Protein AF-0000000071569804 (afdb_homodimer)

Secondary structure (DSSP, 8-state):
-----------------------TTSS-EEEEEEEEETTSBPPPTT-HHHHHHHH-TTTSHHHHHHH-SEE--TTS-HHHHHHHHHHS-TT-EEEEE--SHHHHHHHHHHHHTT---EEEEEEESEE-SSS-B----PPPEEEEEEEEEE-TTS-EEEEE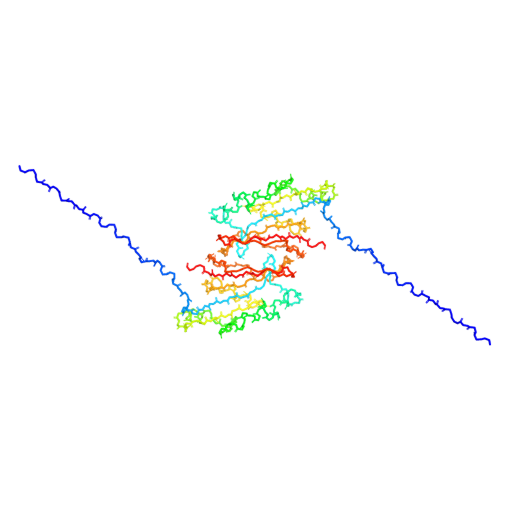EE--/-----------------------TTSS-EEEEEEEEETTSBPPPTT-HHHHHHHH-TTTSHHHHHHH-SEE--TTS-HHHHHHHHHHS-TT-EEEEE--SHHHHHHHHHHHHTT---EEEEEEESEE-SSSSB----PPPEEEEEEEEEE-TTS-EEEEEEE--

Solvent-accessible surface area (backbone atoms only — not comparable to full-atom values): 18026 Å² total; per-residue (Å²): 138,84,82,81,80,85,83,81,79,81,78,79,77,80,78,74,79,64,80,73,72,77,66,67,64,48,36,33,38,31,34,38,38,40,54,26,26,72,40,30,22,51,62,53,79,81,36,67,69,47,41,45,37,62,61,31,59,81,81,22,51,43,42,54,60,70,69,34,70,39,81,52,55,67,84,54,56,69,70,59,51,59,47,36,46,70,68,42,64,60,62,36,28,39,31,33,64,46,83,48,71,62,32,38,53,38,50,45,50,37,37,42,68,66,57,53,40,31,38,38,41,35,38,35,44,31,30,59,29,62,78,53,65,69,43,50,59,30,37,66,44,48,38,39,62,75,45,76,46,75,47,95,87,33,35,36,36,38,31,35,32,50,55,127,136,83,79,81,80,86,79,77,80,79,77,78,76,80,78,72,78,64,80,72,70,76,64,67,66,49,38,32,37,32,33,38,38,41,54,27,26,71,40,30,21,50,60,53,81,83,37,66,70,48,41,45,36,62,61,32,59,81,80,22,51,43,42,55,60,70,68,34,69,39,81,50,54,66,83,55,58,68,68,59,50,58,46,36,44,71,68,41,63,60,63,37,29,40,30,33,64,45,84,47,72,63,33,37,53,35,51,45,50,36,36,43,69,65,55,52,39,31,37,38,39,36,38,34,45,32,30,57,29,62,80,53,65,70,44,48,58,31,38,67,44,46,40,41,62,76,45,76,47,74,48,94,88,32,37,35,36,37,32,35,32,52,56,127

Organism: Bacteroides uniformis (strain ATCC 8492 / DSM 6597 / CCUG 4942 / CIP 103695 / JCM 5828 / KCTC 5204 / NCTC 13054 / VPI 0061) (NCBI:txid411479)

Sequence (328 aa):
MRVSVLGFVRASVRNKHGFHAFLTRGMAKIQVIMALTLDGFLPHEDEMLMRWVRENKRYGFPRWQRQATFHIYPHYGLMDLLNVKEKHDKDCIYLAGVGDGGSAEYADGLFRYNLVDETVLFLLPLSYGGGIPLTGEFRSARWKLLGCKTFSNGICRLMYKRNGMRVSVLGFVRASVRNKHGFHAFLTRGMAKIQVIMALTLDGFLPHEDEMLMRWVRENKRYGFPRWQRQATFHIYPHYGLMDLLNVKEKHDKDCIYLAGVGDGGSAEYADGLFRYNLVDETVLFLLPLSYGGGIPLTGEFRSARWKLLGCKTFSNGICRLMYKRNG

Foldseek 3Di:
DPPDDDPPPPPPPPPPPPPPPVPLQWFEAEEEEAEAEPVAAHDDCPDPVNVCQVPVCPHHPVVVVVQAPEEDFLVDDPVVLVVRRVDPGGHHYYYQYDHDQRSLVSVQVCQQVPRHFKYKYKYDHDDDPDHHGSDDNGDDFDWDWPDWDADPNGIIMTMIGTDD/DCPDDDPPPPPPCPPPPPPPPVPLQWFEAEEEEAEAEPVAAHDDCPDPVNVCQVPVCPHHPVVVVVQAPEEDFLVDDPVVLVVRRVDDGGHHYYYQYDHDQRSLVSVQVCQQVPRHFKYKYKYDHDDDPDHHGSDDNGDDFDWDWPDWDADPNGIIMTMIGTDD

pLDDT: mean 80.44, std 24.69, range [21.2, 98.69]

Radius of gyration: 26.55 Å; Cα contacts (8 Å, |Δi|>4): 634; chains: 2; bounding box: 139×69×48 Å

Nearest PDB structures (foldseek):
  3kgy-assembly1_B  TM=6.997E-01  e=9.547E-07  Chloroflexus aurantiacus J-10-fl
  7xh2-assembly1_A  TM=6.767E-01  e=1.795E-06  Pseudomonas fluorescens
  5ecx-assembly1_B  TM=5.791E-01  e=1.493E-04  Klebsiella pneumoniae
  2g6v-assembly1_A  TM=5.855E-01  e=4.955E-04  Escherichia coli
  7k6c-assembly1_A  TM=4.906E-01  e=9.594E-05  Mycobacteroides abscessus ATCC 19977

Structure (mmCIF, N/CA/C/O backbone):
data_AF-0000000071569804-model_v1
#
loop_
_entity.id
_entity.type
_entity.pdbx_description
1 polymer 'Uncharacterized protein'
#
loop_
_atom_site.group_PDB
_atom_site.id
_atom_site.type_symbol
_atom_site.label_atom_id
_atom_site.label_alt_id
_atom_site.label_comp_id
_atom_site.label_asym_id
_atom_site.label_entity_id
_atom_site.label_seq_id
_atom_site.pdbx_PDB_ins_code
_atom_site.Cartn_x
_atom_site.Cartn_y
_atom_site.Cartn_z
_atom_site.occupancy
_atom_site.B_iso_or_equiv
_atom_site.auth_seq_id
_atom_site.auth_comp_id
_atom_site.auth_asym_id
_atom_site.auth_atom_id
_atom_site.pdbx_PDB_model_num
ATOM 1 N N . MET A 1 1 ? -69.312 -37.75 10.703 1 22.16 1 MET A N 1
ATOM 2 C CA . MET A 1 1 ? -68.062 -38.5 10.625 1 22.16 1 MET A CA 1
ATOM 3 C C . MET A 1 1 ? -66.938 -37.688 10.023 1 22.16 1 MET A C 1
ATOM 5 O O . MET A 1 1 ? -67 -37.281 8.852 1 22.16 1 MET A O 1
ATOM 9 N N . ARG A 1 2 ? -66.375 -36.719 10.789 1 23.91 2 ARG A N 1
ATOM 10 C CA . ARG A 1 2 ? -65.562 -35.5 10.727 1 23.91 2 ARG A CA 1
ATOM 11 C C . ARG A 1 2 ? -64.125 -35.844 10.242 1 23.91 2 ARG A C 1
ATOM 13 O O . ARG A 1 2 ? -63.406 -36.594 10.875 1 23.91 2 ARG A O 1
ATOM 20 N N . VAL A 1 3 ? -63.844 -35.969 8.945 1 24.33 3 VAL A N 1
ATOM 21 C CA . VAL A 1 3 ? -62.688 -36.469 8.195 1 24.33 3 VAL A CA 1
ATOM 22 C C . VAL A 1 3 ? -61.438 -35.688 8.562 1 24.33 3 VAL A C 1
ATOM 24 O O . VAL A 1 3 ? -61.438 -34.438 8.547 1 24.33 3 VAL A O 1
ATOM 27 N N . SER A 1 4 ? -60.562 -36.125 9.461 1 24.11 4 SER A N 1
ATOM 28 C CA . SER A 1 4 ? -59.344 -35.688 10.148 1 24.11 4 SER A CA 1
ATOM 29 C C . SER A 1 4 ? -58.219 -35.375 9.156 1 24.11 4 SER A C 1
ATOM 31 O O . SER A 1 4 ? -57.875 -36.188 8.312 1 24.11 4 SER A O 1
ATOM 33 N N . VAL A 1 5 ? -58.094 -34.156 8.633 1 24.33 5 VAL A N 1
ATOM 34 C CA . VAL A 1 5 ? -57.188 -33.469 7.699 1 24.33 5 VAL A CA 1
ATOM 35 C C . VAL A 1 5 ? -55.75 -33.812 8.023 1 24.33 5 VAL A C 1
ATOM 37 O O . VAL A 1 5 ? -55.375 -34 9.188 1 24.33 5 VAL A O 1
ATOM 40 N N . LEU A 1 6 ? -54.844 -34.219 7.039 1 24.39 6 LEU A N 1
ATOM 41 C CA . LEU A 1 6 ? -53.562 -34.781 6.676 1 24.39 6 LEU A CA 1
ATOM 42 C C . LEU A 1 6 ? -52.406 -33.906 7.211 1 24.39 6 LEU A C 1
ATOM 44 O O . LEU A 1 6 ? -52.375 -32.719 6.934 1 24.39 6 LEU A O 1
ATOM 48 N N . GLY A 1 7 ? -51.75 -34.188 8.367 1 22.48 7 GLY A N 1
ATOM 49 C CA . GLY A 1 7 ? -50.688 -33.719 9.227 1 22.48 7 GLY A CA 1
ATOM 50 C C . GLY A 1 7 ? -49.344 -33.594 8.5 1 22.48 7 GLY A C 1
ATOM 51 O O . GLY A 1 7 ? -48.688 -34.625 8.227 1 22.48 7 GLY A O 1
ATOM 52 N N . PHE A 1 8 ? -49.156 -32.875 7.379 1 21.59 8 PHE A N 1
ATOM 53 C CA . PHE A 1 8 ? -47.938 -32.812 6.57 1 21.59 8 PHE A CA 1
ATOM 54 C C . PHE A 1 8 ? -46.75 -32.406 7.418 1 21.59 8 PHE A C 1
ATOM 56 O O . PHE A 1 8 ? -46.75 -31.344 8.047 1 21.59 8 PHE A O 1
ATOM 63 N N . VAL A 1 9 ? -45.969 -33.312 7.996 1 21.91 9 VAL A N 1
ATOM 64 C CA . VAL A 1 9 ? -44.781 -33.219 8.828 1 21.91 9 VAL A CA 1
ATOM 65 C C . VAL A 1 9 ? -43.656 -32.562 8.039 1 21.91 9 VAL A C 1
ATOM 67 O O . VAL A 1 9 ? -43.25 -33.094 6.992 1 21.91 9 VAL A O 1
ATOM 70 N N . ARG A 1 10 ? -43.438 -31.219 7.965 1 22.27 10 ARG A N 1
ATOM 71 C CA . ARG A 1 10 ? -42.406 -30.422 7.309 1 22.27 10 ARG A CA 1
ATOM 72 C C . ARG A 1 10 ? -41 -30.797 7.816 1 22.27 10 ARG A C 1
ATOM 74 O O . ARG A 1 10 ? -40.719 -30.594 8.992 1 22.27 10 ARG A O 1
ATOM 81 N N . ALA A 1 11 ? -40.375 -31.859 7.457 1 23.45 11 ALA A N 1
ATOM 82 C CA . ALA A 1 11 ? -39.031 -32.344 7.754 1 23.45 11 ALA A CA 1
ATOM 83 C C . ALA A 1 11 ? -38 -31.281 7.391 1 23.45 11 ALA A C 1
ATOM 85 O O . ALA A 1 11 ? -37.938 -30.828 6.246 1 23.45 11 ALA A O 1
ATOM 86 N N . SER A 1 12 ? -37.625 -30.281 8.25 1 24.33 12 SER A N 1
ATOM 87 C CA . SER A 1 12 ? -36.594 -29.25 8.195 1 24.33 12 SER A CA 1
ATOM 88 C C . SER A 1 12 ? -35.219 -29.875 7.902 1 24.33 12 SER A C 1
ATOM 90 O O . SER A 1 12 ? -34.656 -30.594 8.742 1 24.33 12 SER A O 1
ATOM 92 N N . VAL A 1 13 ? -34.875 -30.406 6.801 1 21.55 13 VAL A N 1
ATOM 93 C CA . VAL A 1 13 ? -33.562 -30.953 6.43 1 21.55 13 VAL A CA 1
ATOM 94 C C . VAL A 1 13 ? -32.469 -29.922 6.699 1 21.55 13 VAL A C 1
ATOM 96 O O . VAL A 1 13 ? -32.469 -28.859 6.086 1 21.55 13 VAL A O 1
ATOM 99 N N . ARG A 1 14 ? -31.859 -29.75 7.875 1 27.98 14 ARG A N 1
ATOM 100 C CA . ARG A 1 14 ? -30.625 -29.172 8.352 1 27.98 14 ARG A CA 1
ATOM 101 C C . ARG A 1 14 ? -29.453 -29.578 7.465 1 27.98 14 ARG A C 1
ATOM 103 O O . ARG A 1 14 ? -28.969 -30.719 7.551 1 27.98 14 ARG A O 1
ATOM 110 N N . ASN A 1 15 ? -29.453 -29.25 6.199 1 24.08 15 ASN A N 1
ATOM 111 C CA . ASN A 1 15 ? -28.453 -29.656 5.211 1 24.08 15 ASN A CA 1
ATOM 112 C C . ASN A 1 15 ? -27.047 -29.312 5.668 1 24.08 15 ASN A C 1
ATOM 114 O O . ASN A 1 15 ? -26.703 -28.141 5.832 1 24.08 15 ASN A O 1
ATOM 118 N N . LYS A 1 16 ? -26.234 -30.047 6.375 1 26.53 16 LYS A N 1
ATOM 119 C CA . LYS A 1 16 ? -24.875 -30.297 6.859 1 26.53 16 LYS A CA 1
ATOM 120 C C . LYS A 1 16 ? -23.844 -30.016 5.762 1 26.53 16 LYS A C 1
ATOM 122 O O . LYS A 1 16 ? -22.656 -30.266 5.953 1 26.53 16 LYS A O 1
ATOM 127 N N . HIS A 1 17 ? -24.156 -30.109 4.449 1 28.72 17 HIS A N 1
ATOM 128 C CA . HIS A 1 17 ? -23.047 -30.109 3.5 1 28.72 17 HIS A CA 1
ATOM 129 C C . HIS A 1 17 ? -22.297 -28.797 3.537 1 28.72 17 HIS A C 1
ATOM 131 O O . HIS A 1 17 ? -22.859 -27.734 3.225 1 28.72 17 HIS A O 1
ATOM 137 N N . GLY A 1 18 ? -21.562 -28.609 4.512 1 26.73 18 GLY A N 1
ATOM 138 C CA . GLY A 1 18 ? -20.656 -27.516 4.781 1 26.73 18 GLY A CA 1
ATOM 139 C C . GLY A 1 18 ? -19.906 -27.047 3.553 1 26.73 18 GLY A C 1
ATOM 140 O O . GLY A 1 18 ? -19.609 -27.844 2.658 1 26.73 18 GLY A O 1
ATOM 141 N N . PHE A 1 19 ? -20.094 -25.906 3.074 1 29.03 19 PHE A N 1
ATOM 142 C CA . PHE A 1 19 ? -19.422 -25.281 1.95 1 29.03 19 PHE A CA 1
ATOM 143 C C . PHE A 1 19 ? -17.938 -25.656 1.932 1 29.03 19 PHE A C 1
ATOM 145 O O . PHE A 1 19 ? -17.234 -25.453 2.922 1 29.03 19 PHE A O 1
ATOM 152 N N . HIS A 1 20 ? -17.453 -26.719 1.218 1 29.31 20 HIS A N 1
ATOM 153 C CA . HIS A 1 20 ? -16.094 -27.078 0.81 1 29.31 20 HIS A CA 1
ATOM 154 C C . HIS A 1 20 ? -15.258 -25.828 0.558 1 29.31 20 HIS A C 1
ATOM 156 O O . HIS A 1 20 ? -15.562 -25.031 -0.332 1 29.31 20 HIS A O 1
ATOM 162 N N . ALA A 1 21 ? -14.922 -25.141 1.484 1 32.53 21 ALA A N 1
ATOM 163 C CA . ALA A 1 21 ? -13.672 -24.406 1.297 1 32.53 21 ALA A CA 1
ATOM 164 C C . ALA A 1 21 ? -12.75 -25.141 0.323 1 32.53 21 ALA A C 1
ATOM 166 O O . ALA A 1 21 ? -12.188 -26.188 0.653 1 32.53 21 ALA A O 1
ATOM 167 N N . PHE A 1 22 ? -13.055 -25.312 -0.928 1 32.34 22 PHE A N 1
ATOM 168 C CA . PHE A 1 22 ? -12.109 -25.781 -1.93 1 32.34 22 PHE A CA 1
ATOM 169 C C . PHE A 1 22 ? -10.68 -25.469 -1.508 1 32.34 22 PHE A C 1
ATOM 171 O O . PHE A 1 22 ? -10.305 -24.297 -1.396 1 32.34 22 PHE A O 1
ATOM 178 N N . LEU A 1 23 ? -9.977 -26.141 -0.709 1 36.84 23 LEU A N 1
ATOM 179 C CA . LEU A 1 23 ? -8.57 -26.359 -0.403 1 36.84 23 LEU A CA 1
ATOM 180 C C . LEU A 1 23 ? -7.707 -26.156 -1.641 1 36.84 23 LEU A C 1
ATOM 182 O O . LEU A 1 23 ? -7.75 -26.953 -2.578 1 36.84 23 LEU A O 1
ATOM 186 N N . THR A 1 24 ? -7.586 -25.062 -2.234 1 42.59 24 THR A N 1
ATOM 187 C CA . THR A 1 24 ? -6.586 -24.703 -3.234 1 42.59 24 THR A CA 1
ATOM 188 C C . THR A 1 24 ? -5.301 -25.5 -3.025 1 42.59 24 THR A C 1
ATOM 190 O O . THR A 1 24 ? -4.25 -25.141 -3.561 1 42.59 24 THR A O 1
ATOM 193 N N . ARG A 1 25 ? -5.219 -26.344 -2.129 1 48.12 25 ARG A N 1
ATOM 194 C CA . ARG A 1 25 ? -4.094 -27.25 -1.875 1 48.12 25 ARG A CA 1
ATOM 195 C C . ARG A 1 25 ? -3.73 -28.031 -3.127 1 48.12 25 ARG A C 1
ATOM 197 O O . ARG A 1 25 ? -2.6 -28.5 -3.266 1 48.12 25 ARG A O 1
ATOM 204 N N . GLY A 1 26 ? -4.625 -28.203 -4.141 1 58.31 26 GLY A N 1
ATOM 205 C CA . GLY A 1 26 ? -4.254 -29.141 -5.191 1 58.31 26 GLY A CA 1
ATOM 206 C C . GLY A 1 26 ? -3.871 -28.453 -6.492 1 58.31 26 GLY A C 1
ATOM 207 O O . GLY A 1 26 ? -3.408 -29.094 -7.43 1 58.31 26 GLY A O 1
ATOM 208 N N . MET A 1 27 ? -4.145 -27.156 -6.582 1 72.06 27 MET A N 1
ATOM 209 C CA . MET A 1 27 ? -3.873 -26.547 -7.883 1 72.06 27 MET A CA 1
ATOM 210 C C . MET A 1 27 ? -2.631 -25.672 -7.824 1 72.06 27 MET A C 1
ATOM 212 O O . MET A 1 27 ? -2.252 -25.203 -6.754 1 72.06 27 MET A O 1
ATOM 216 N N . ALA A 1 28 ? -1.898 -25.734 -8.859 1 85.62 28 ALA A N 1
ATOM 217 C CA . ALA A 1 28 ? -0.778 -24.797 -9.008 1 85.62 28 ALA A CA 1
ATOM 218 C C . ALA A 1 28 ? -1.206 -23.375 -8.719 1 85.62 28 ALA A C 1
ATOM 220 O O . ALA A 1 28 ? -2.352 -23 -8.969 1 85.62 28 ALA A O 1
ATOM 221 N N . LYS A 1 29 ? -0.399 -22.734 -8.008 1 90.44 29 LYS A N 1
ATOM 222 C CA . LYS A 1 29 ? -0.741 -21.344 -7.746 1 90.44 29 LYS A CA 1
ATOM 223 C C . LYS A 1 29 ? 0.288 -20.391 -8.367 1 90.44 29 LYS A C 1
ATOM 225 O O . LYS A 1 29 ? 1.472 -20.734 -8.445 1 90.44 29 LYS A O 1
ATOM 230 N N . ILE A 1 30 ? -0.203 -19.281 -8.781 1 92.69 30 ILE A N 1
ATOM 231 C CA . ILE A 1 30 ? 0.636 -18.203 -9.266 1 92.69 30 ILE A CA 1
ATOM 232 C C . ILE A 1 30 ? 0.82 -17.156 -8.164 1 92.69 30 ILE A C 1
ATOM 234 O O . ILE A 1 30 ? -0.159 -16.641 -7.625 1 92.69 30 ILE A O 1
ATOM 238 N N . GLN A 1 31 ? 2.049 -16.938 -7.844 1 95.56 31 GLN A N 1
ATOM 239 C CA . GLN A 1 31 ? 2.404 -16 -6.789 1 95.56 31 GLN A CA 1
ATOM 240 C C . GLN A 1 31 ? 3.271 -14.867 -7.328 1 95.56 31 GLN A C 1
ATOM 242 O O . GLN A 1 31 ? 4.203 -15.102 -8.102 1 95.56 31 GLN A O 1
ATOM 247 N N . VAL A 1 32 ? 2.908 -13.648 -6.953 1 96.38 32 VAL A N 1
ATOM 248 C CA . VAL A 1 32 ? 3.693 -12.484 -7.344 1 96.38 32 VAL A CA 1
ATOM 249 C C . VAL A 1 32 ? 4.312 -11.836 -6.109 1 96.38 32 VAL A C 1
ATOM 251 O O . VAL A 1 32 ? 3.627 -11.609 -5.109 1 96.38 32 VAL A O 1
ATOM 254 N N . ILE A 1 33 ? 5.602 -11.562 -6.18 1 97.88 33 ILE A N 1
ATOM 255 C CA . ILE A 1 33 ? 6.266 -10.828 -5.105 1 97.88 33 ILE A CA 1
ATOM 256 C C . ILE A 1 33 ? 6.828 -9.516 -5.645 1 97.88 33 ILE A C 1
ATOM 258 O O . ILE A 1 33 ? 7.422 -9.484 -6.723 1 97.88 33 ILE A O 1
ATOM 262 N N . MET A 1 34 ? 6.617 -8.453 -4.895 1 97.25 34 MET A N 1
ATOM 263 C CA . MET A 1 34 ? 7.074 -7.152 -5.367 1 97.25 34 MET A CA 1
ATOM 264 C C . MET A 1 34 ? 7.266 -6.184 -4.203 1 97.25 34 MET A C 1
ATOM 266 O O . MET A 1 34 ? 6.645 -6.344 -3.15 1 97.25 34 MET A O 1
ATOM 270 N N . ALA A 1 35 ? 8.148 -5.289 -4.418 1 97.94 35 ALA A N 1
ATOM 271 C CA . ALA A 1 35 ? 8.336 -4.141 -3.537 1 97.94 35 ALA A CA 1
ATOM 272 C C . ALA A 1 35 ? 7.863 -2.852 -4.207 1 97.94 35 ALA A C 1
ATOM 274 O O . ALA A 1 35 ? 8.031 -2.676 -5.414 1 97.94 35 ALA A O 1
ATOM 275 N N . LEU A 1 36 ? 7.277 -2.012 -3.414 1 95.69 36 LEU A N 1
ATOM 276 C CA . LEU A 1 36 ? 6.84 -0.737 -3.971 1 95.69 36 LEU A CA 1
ATOM 277 C C . LEU A 1 36 ? 6.938 0.373 -2.93 1 95.69 36 LEU A C 1
ATOM 279 O O . LEU A 1 36 ? 6.957 0.101 -1.727 1 95.69 36 LEU A O 1
ATOM 283 N N . THR A 1 37 ? 7.094 1.612 -3.42 1 95.38 37 THR A N 1
ATOM 284 C CA . THR A 1 37 ? 7.016 2.791 -2.564 1 95.38 37 THR A CA 1
ATOM 285 C C . THR A 1 37 ? 5.586 3.02 -2.084 1 95.38 37 THR A C 1
ATOM 287 O O . THR A 1 37 ? 4.652 2.383 -2.574 1 95.38 37 THR A O 1
ATOM 290 N N . LEU A 1 38 ? 5.43 3.861 -1.13 1 93.06 38 LEU A N 1
ATOM 291 C CA . LEU A 1 38 ? 4.109 4.141 -0.58 1 93.06 38 LEU A CA 1
ATOM 292 C C . LEU A 1 38 ? 3.168 4.656 -1.663 1 93.06 38 LEU A C 1
ATOM 294 O O . LEU A 1 38 ? 1.961 4.414 -1.608 1 93.06 38 LEU A O 1
ATOM 298 N N . ASP A 1 39 ? 3.801 5.34 -2.646 1 91.31 39 ASP A N 1
ATOM 299 C CA . ASP A 1 39 ? 2.975 5.922 -3.697 1 91.31 39 ASP A CA 1
ATOM 300 C C . ASP A 1 39 ? 2.9 5 -4.914 1 91.31 39 ASP A C 1
ATOM 302 O O . ASP A 1 39 ? 2.428 5.402 -5.977 1 91.31 39 ASP A O 1
ATOM 306 N N . GLY A 1 40 ? 3.449 3.773 -4.871 1 91.5 40 GLY A N 1
ATOM 307 C CA . GLY A 1 40 ? 3.092 2.734 -5.824 1 91.5 40 GLY A CA 1
ATOM 308 C C . GLY A 1 40 ? 4.109 2.572 -6.938 1 91.5 40 GLY A C 1
ATOM 309 O O . GLY A 1 40 ? 3.787 2.059 -8.008 1 91.5 40 GLY A O 1
ATOM 310 N N . PHE A 1 41 ? 5.309 2.971 -6.691 1 93.38 41 PHE A N 1
ATOM 311 C CA . PHE A 1 41 ? 6.312 2.863 -7.746 1 93.38 41 PHE A CA 1
ATOM 312 C C . PHE A 1 41 ? 7.34 1.791 -7.406 1 93.38 41 PHE A C 1
ATOM 314 O O . PHE A 1 41 ? 7.574 1.496 -6.23 1 93.38 41 PHE A O 1
ATOM 321 N N . LEU A 1 42 ? 7.918 1.232 -8.469 1 96.06 42 LEU A N 1
ATOM 322 C CA . LEU A 1 42 ? 9.047 0.319 -8.312 1 96.06 42 LEU A CA 1
ATOM 323 C C . LEU A 1 42 ? 10.266 1.05 -7.754 1 96.06 42 LEU A C 1
ATOM 325 O O . LEU A 1 42 ? 10.75 2.004 -8.367 1 96.06 42 LEU A O 1
ATOM 329 N N . PRO A 1 43 ? 10.703 0.631 -6.625 1 96.94 43 PRO A N 1
ATOM 330 C CA . PRO A 1 43 ? 11.898 1.292 -6.09 1 96.94 43 PRO A CA 1
ATOM 331 C C . PRO A 1 43 ? 13.125 1.099 -6.977 1 96.94 43 PRO A C 1
ATOM 333 O O . PRO A 1 43 ? 13.289 0.041 -7.59 1 96.94 43 PRO A O 1
ATOM 336 N N . HIS A 1 44 ? 13.945 2.098 -6.949 1 96 44 HIS A N 1
ATOM 337 C CA . HIS A 1 44 ? 15.188 1.997 -7.707 1 96 44 HIS A CA 1
ATOM 338 C C . HIS A 1 44 ? 16.031 0.833 -7.219 1 96 44 HIS A C 1
ATOM 340 O O . HIS A 1 44 ? 16.047 0.519 -6.023 1 96 44 HIS A O 1
ATOM 346 N N . GLU A 1 45 ? 16.75 0.244 -8.148 1 94.25 45 GLU A N 1
ATOM 347 C CA . GLU A 1 45 ? 17.578 -0.912 -7.809 1 94.25 45 GLU A CA 1
ATOM 348 C C . GLU A 1 45 ? 18.641 -0.546 -6.785 1 94.25 45 GLU A C 1
ATOM 350 O O . GLU A 1 45 ? 19.062 -1.389 -5.988 1 94.25 45 GLU A O 1
ATOM 355 N N . ASP A 1 46 ? 19.047 0.742 -6.766 1 94.88 46 ASP A N 1
ATOM 356 C CA . ASP A 1 46 ? 20.125 1.162 -5.875 1 94.88 46 ASP A CA 1
ATOM 357 C C . ASP A 1 46 ? 19.562 1.655 -4.539 1 94.88 46 ASP A C 1
ATOM 359 O O . ASP A 1 46 ? 20.328 1.994 -3.633 1 94.88 46 ASP A O 1
ATOM 363 N N . GLU A 1 47 ? 18.312 1.709 -4.41 1 96.69 47 GLU A N 1
ATOM 364 C CA . GLU A 1 47 ? 17.688 2.051 -3.135 1 96.69 47 GLU A CA 1
ATOM 365 C C . GLU A 1 47 ? 18.047 1.033 -2.055 1 96.69 47 GLU A C 1
ATOM 367 O O . GLU A 1 47 ? 17.875 -0.173 -2.254 1 96.69 47 GLU A O 1
ATOM 372 N N . MET A 1 48 ? 18.5 1.517 -0.917 1 97.56 48 MET A N 1
ATOM 373 C CA . MET A 1 48 ? 18.984 0.65 0.151 1 97.56 48 MET A CA 1
ATOM 374 C C . MET A 1 48 ? 17.891 -0.317 0.608 1 97.56 48 MET A C 1
ATOM 376 O O . MET A 1 48 ? 18.172 -1.495 0.846 1 97.56 48 MET A O 1
ATOM 380 N N . LEU A 1 49 ? 16.766 0.144 0.764 1 98.25 49 LEU A N 1
ATOM 381 C CA . LEU A 1 49 ? 15.664 -0.703 1.219 1 98.25 49 LEU A CA 1
ATOM 382 C C . LEU A 1 49 ? 15.328 -1.765 0.176 1 98.25 49 LEU A C 1
ATOM 384 O O . LEU A 1 49 ? 14.984 -2.896 0.525 1 98.25 49 LEU A O 1
ATOM 388 N N . MET A 1 50 ? 15.406 -1.429 -1.075 1 98.31 50 MET A N 1
ATOM 389 C CA . MET A 1 50 ? 15.195 -2.408 -2.137 1 98.31 50 MET A CA 1
ATOM 390 C C . MET A 1 50 ? 16.281 -3.477 -2.121 1 98.31 50 MET A C 1
ATOM 392 O O . MET A 1 50 ? 16 -4.66 -2.324 1 98.31 50 MET A O 1
ATOM 396 N N . ARG A 1 51 ? 17.453 -3.062 -1.901 1 98.19 51 ARG A N 1
ATOM 397 C CA . ARG A 1 51 ? 18.547 -4.027 -1.782 1 98.19 51 ARG A CA 1
ATOM 398 C C . ARG A 1 51 ? 18.297 -5 -0.635 1 98.19 51 ARG A C 1
ATOM 400 O O . ARG A 1 51 ? 18.531 -6.199 -0.767 1 98.19 51 ARG A O 1
ATOM 407 N N . TRP A 1 52 ? 17.844 -4.434 0.431 1 98.62 52 TRP A N 1
ATOM 408 C CA . TRP A 1 52 ? 17.516 -5.285 1.571 1 98.62 52 TRP A CA 1
ATOM 409 C C . TRP A 1 52 ? 16.484 -6.34 1.182 1 98.62 52 TRP A C 1
ATOM 411 O O . TRP A 1 52 ? 16.641 -7.516 1.518 1 98.62 52 TRP A O 1
ATOM 421 N N . VAL A 1 53 ? 15.445 -5.969 0.479 1 98.56 53 VAL A N 1
ATOM 422 C CA . VAL A 1 53 ? 14.383 -6.875 0.064 1 98.56 53 VAL A CA 1
ATOM 423 C C . VAL A 1 53 ? 14.953 -7.953 -0.856 1 98.56 53 VAL A C 1
ATOM 425 O O . VAL A 1 53 ? 14.609 -9.133 -0.728 1 98.56 53 VAL A O 1
ATOM 428 N N . ARG A 1 54 ? 15.797 -7.602 -1.691 1 97.88 54 ARG A N 1
ATOM 429 C CA . ARG A 1 54 ? 16.328 -8.5 -2.717 1 97.88 54 ARG A CA 1
ATOM 430 C C . ARG A 1 54 ? 17.328 -9.484 -2.123 1 97.88 54 ARG A C 1
ATOM 432 O O . ARG A 1 54 ? 17.422 -10.625 -2.58 1 97.88 54 ARG A O 1
ATOM 439 N N . GLU A 1 55 ? 17.969 -9.031 -1.048 1 97.81 55 GLU A N 1
ATOM 440 C CA . GLU A 1 55 ? 19.125 -9.805 -0.618 1 97.81 55 GLU A CA 1
ATOM 441 C C . GLU A 1 55 ? 18.859 -10.508 0.708 1 97.81 55 GLU A C 1
ATOM 443 O O . GLU A 1 55 ? 19.547 -11.469 1.056 1 97.81 55 GLU A O 1
ATOM 448 N N . ASN A 1 56 ? 17.953 -9.977 1.455 1 98.31 56 ASN A N 1
ATOM 449 C CA . ASN A 1 56 ? 17.719 -10.594 2.758 1 98.31 56 ASN A CA 1
ATOM 450 C C . ASN A 1 56 ? 17.203 -12.016 2.617 1 98.31 56 ASN A C 1
ATOM 452 O O . ASN A 1 56 ? 16.078 -12.227 2.156 1 98.31 56 ASN A O 1
ATOM 456 N N . LYS A 1 57 ? 17.938 -12.992 3.047 1 97.5 57 LYS A N 1
ATOM 457 C CA . LYS A 1 57 ? 17.625 -14.406 2.826 1 97.5 57 LYS A CA 1
ATOM 458 C C . LYS A 1 57 ? 16.438 -14.852 3.672 1 97.5 57 LYS A C 1
ATOM 460 O O . LYS A 1 57 ? 15.656 -15.703 3.244 1 97.5 57 LYS A O 1
ATOM 465 N N . ARG A 1 58 ? 16.328 -14.234 4.777 1 97.19 58 ARG A N 1
ATOM 466 C CA . ARG A 1 58 ? 15.344 -14.703 5.746 1 97.19 58 ARG A CA 1
ATOM 467 C C . ARG A 1 58 ? 13.977 -14.078 5.48 1 97.19 58 ARG A C 1
ATOM 469 O O . ARG A 1 58 ? 12.953 -14.75 5.586 1 97.19 58 ARG A O 1
ATOM 476 N N . TYR A 1 59 ? 13.977 -12.805 5.109 1 97.81 59 TYR A N 1
ATOM 477 C CA . TYR A 1 59 ? 12.695 -12.109 5.137 1 97.81 59 TYR A CA 1
ATOM 478 C C . TYR A 1 59 ? 12.367 -11.523 3.771 1 97.81 59 TYR A C 1
ATOM 480 O O . TYR A 1 59 ? 11.234 -11.102 3.527 1 97.81 59 TYR A O 1
ATOM 488 N N . GLY A 1 60 ? 13.336 -11.508 2.889 1 98.12 60 GLY A N 1
ATOM 489 C CA . GLY A 1 60 ? 13.164 -10.836 1.61 1 98.12 60 GLY A CA 1
ATOM 490 C C . GLY A 1 60 ? 12.75 -11.781 0.496 1 98.12 60 GLY A C 1
ATOM 491 O O . GLY A 1 60 ? 12.141 -12.82 0.75 1 98.12 60 GLY A O 1
ATOM 492 N N . PHE A 1 61 ? 13 -11.398 -0.756 1 98.31 61 PHE A N 1
ATOM 493 C CA . PHE A 1 61 ? 12.594 -12.117 -1.956 1 98.31 61 PHE A CA 1
ATOM 494 C C . PHE A 1 61 ? 13.133 -13.547 -1.935 1 98.31 61 PHE A C 1
ATOM 496 O O . PHE A 1 61 ? 12.43 -14.484 -2.328 1 98.31 61 PHE A O 1
ATOM 503 N N . PRO A 1 62 ? 14.398 -13.727 -1.418 1 98.25 62 PRO A N 1
ATOM 504 C CA . PRO A 1 62 ? 14.961 -15.078 -1.47 1 98.25 62 PRO A CA 1
ATOM 505 C C . PRO A 1 62 ? 14.117 -16.094 -0.719 1 98.25 62 PRO A C 1
ATOM 507 O O . PRO A 1 62 ? 14.078 -17.281 -1.097 1 98.25 62 PRO A O 1
ATOM 510 N N . ARG A 1 63 ? 13.469 -15.719 0.294 1 97.12 63 ARG A N 1
ATOM 511 C CA . ARG A 1 63 ? 12.602 -16.625 1.035 1 97.12 63 ARG A CA 1
ATOM 512 C C . ARG A 1 63 ? 11.531 -17.219 0.128 1 97.12 63 ARG A C 1
ATOM 514 O O . ARG A 1 63 ? 11.266 -18.422 0.177 1 97.12 63 ARG A O 1
ATOM 521 N N . TRP A 1 64 ? 10.977 -16.469 -0.706 1 96.88 64 TRP A N 1
ATOM 522 C CA . TRP A 1 64 ? 9.898 -16.891 -1.586 1 96.88 64 TRP A CA 1
ATOM 523 C C . TRP A 1 64 ? 10.445 -17.625 -2.812 1 96.88 64 TRP A C 1
ATOM 525 O O . TRP A 1 64 ? 9.828 -18.562 -3.307 1 96.88 64 TRP A O 1
ATOM 535 N N . GLN A 1 65 ? 11.531 -17.141 -3.217 1 97 65 GLN A N 1
ATOM 536 C CA . GLN A 1 65 ? 12.172 -17.75 -4.375 1 97 65 GLN A CA 1
ATOM 537 C C . GLN A 1 65 ? 12.562 -19.203 -4.082 1 97 65 GLN A C 1
ATOM 539 O O . GLN A 1 65 ? 12.445 -20.062 -4.945 1 97 65 GLN A O 1
ATOM 544 N N . ARG A 1 66 ? 12.93 -19.422 -2.879 1 96.06 66 ARG A N 1
ATOM 545 C CA . ARG A 1 66 ? 13.336 -20.766 -2.49 1 96.06 66 ARG A CA 1
ATOM 546 C C . ARG A 1 66 ? 12.133 -21.688 -2.393 1 96.06 66 ARG A C 1
ATOM 548 O O . ARG A 1 66 ? 12.266 -22.906 -2.564 1 96.06 66 ARG A O 1
ATOM 555 N N . GLN A 1 67 ? 10.977 -21.141 -2.154 1 93.75 67 GLN A N 1
ATOM 556 C CA . GLN A 1 67 ? 9.766 -21.938 -1.969 1 93.75 67 GLN A CA 1
ATOM 557 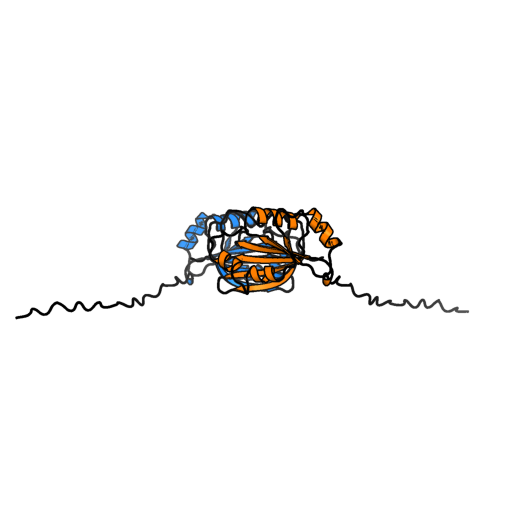C C . GLN A 1 67 ? 9.078 -22.219 -3.301 1 93.75 67 GLN A C 1
ATOM 559 O O . GLN A 1 67 ? 8.195 -23.078 -3.389 1 93.75 67 GLN A O 1
ATOM 564 N N . ALA A 1 68 ? 9.445 -21.516 -4.301 1 94.56 68 ALA A N 1
ATOM 565 C CA . ALA A 1 68 ? 8.789 -21.609 -5.602 1 94.56 68 ALA A CA 1
ATOM 566 C C . ALA A 1 68 ? 9.211 -22.875 -6.336 1 94.56 68 ALA A C 1
ATOM 568 O O . ALA A 1 68 ? 10.359 -23.312 -6.238 1 94.56 68 ALA A O 1
ATOM 569 N N . THR A 1 69 ? 8.258 -23.453 -7.016 1 91.75 69 THR A N 1
ATOM 570 C CA . THR A 1 69 ? 8.562 -24.578 -7.887 1 91.75 69 THR A CA 1
ATOM 571 C C . THR A 1 69 ? 9.164 -24.109 -9.203 1 91.75 69 THR A C 1
ATOM 573 O O . THR A 1 69 ? 10.148 -24.672 -9.688 1 91.75 69 THR A O 1
ATOM 576 N N . PHE A 1 70 ? 8.516 -23.062 -9.75 1 90 70 PHE A N 1
ATOM 577 C CA . PHE A 1 70 ? 8.984 -22.469 -11 1 90 70 PHE A CA 1
ATOM 578 C C . PHE A 1 70 ? 9.07 -20.953 -10.875 1 90 70 PHE A C 1
ATOM 580 O O . PHE A 1 70 ? 8.258 -20.344 -10.18 1 90 70 PHE A O 1
ATOM 587 N N . HIS A 1 71 ? 10.062 -20.453 -11.516 1 93.44 71 HIS A N 1
ATOM 588 C CA . HIS A 1 71 ? 10.148 -19.016 -11.688 1 93.44 71 HIS A CA 1
ATOM 589 C C . HIS A 1 71 ? 9.703 -18.594 -13.086 1 93.44 71 HIS A C 1
ATOM 591 O O . HIS A 1 71 ? 10.195 -19.125 -14.086 1 93.44 71 HIS A O 1
ATOM 597 N N . ILE A 1 72 ? 8.766 -17.656 -13.07 1 91.5 72 ILE A N 1
ATOM 598 C CA . ILE A 1 72 ? 8.258 -17.25 -14.375 1 91.5 72 ILE A CA 1
ATOM 599 C C . ILE A 1 72 ? 8.664 -15.805 -14.656 1 91.5 72 ILE A C 1
ATOM 601 O O . ILE A 1 72 ? 8.734 -14.984 -13.742 1 91.5 72 ILE A O 1
ATOM 605 N N . TYR A 1 73 ? 8.867 -15.484 -15.992 1 89.5 73 TYR A N 1
ATOM 606 C CA . TYR A 1 73 ? 9.383 -14.203 -16.469 1 89.5 73 TYR A CA 1
ATOM 607 C C . TYR A 1 73 ? 8.586 -13.711 -17.672 1 89.5 73 TYR A C 1
ATOM 609 O O . TYR A 1 73 ? 7.773 -14.445 -18.234 1 89.5 73 TYR A O 1
ATOM 617 N N . PRO A 1 74 ? 8.609 -12.391 -18.094 1 86.56 74 PRO A N 1
ATOM 618 C CA . PRO A 1 74 ? 7.812 -11.781 -19.156 1 86.56 74 PRO A CA 1
ATOM 619 C C . PRO A 1 74 ? 7.82 -12.609 -20.438 1 86.56 74 PRO A C 1
ATOM 621 O O . PRO A 1 74 ? 6.871 -12.547 -21.219 1 86.56 74 PRO A O 1
ATOM 624 N N . HIS A 1 75 ? 8.711 -13.516 -20.578 1 84 75 HIS A N 1
ATOM 625 C CA . HIS A 1 75 ? 8.742 -14.305 -21.812 1 84 75 HIS A CA 1
ATOM 626 C C . HIS A 1 75 ? 7.949 -15.602 -21.656 1 84 75 HIS A C 1
ATOM 628 O O . HIS A 1 75 ? 7.738 -16.328 -22.625 1 84 75 HIS A O 1
ATOM 634 N N . TYR A 1 76 ? 7.531 -15.859 -20.453 1 81.31 76 TYR A N 1
ATOM 635 C CA . TYR A 1 76 ? 6.637 -17 -20.25 1 81.31 76 TYR A CA 1
ATOM 636 C C . TYR A 1 76 ? 5.211 -16.641 -20.641 1 81.31 76 TYR A C 1
ATOM 638 O O . TYR A 1 76 ? 4.633 -15.688 -20.125 1 81.31 76 TYR A O 1
ATOM 646 N N . GLY A 1 77 ? 4.613 -17.281 -21.531 1 80.81 77 GLY A N 1
ATOM 647 C CA . GLY A 1 77 ? 3.305 -16.953 -22.078 1 80.81 77 GLY A CA 1
ATOM 648 C C . GLY A 1 77 ? 2.186 -17.078 -21.062 1 80.81 77 GLY A C 1
ATOM 649 O O . GLY A 1 77 ? 2.117 -18.062 -20.328 1 80.81 77 GLY A O 1
ATOM 650 N N . LEU A 1 78 ? 1.322 -16.188 -21.016 1 78 78 LEU A N 1
ATOM 651 C CA . LEU A 1 78 ? 0.178 -16.156 -20.125 1 78 78 LEU A CA 1
ATOM 652 C C . LEU A 1 78 ? -0.765 -17.328 -20.406 1 78 78 LEU A C 1
ATOM 654 O O . LEU A 1 78 ? -1.357 -17.891 -19.484 1 78 78 LEU A O 1
ATOM 658 N N . MET A 1 79 ? -0.794 -17.734 -21.672 1 73.69 79 MET A N 1
ATOM 659 C CA . MET A 1 79 ? -1.645 -18.859 -22.062 1 73.69 79 MET A CA 1
ATOM 660 C C . MET A 1 79 ? -1.142 -20.156 -21.469 1 73.69 79 MET A C 1
ATOM 662 O O . MET A 1 79 ? -1.938 -21.016 -21.078 1 73.69 79 MET A O 1
ATOM 666 N N . ASP A 1 80 ? 0.166 -20.234 -21.375 1 78.06 80 ASP A N 1
ATOM 667 C CA . ASP A 1 80 ? 0.757 -21.422 -20.766 1 78.06 80 ASP A CA 1
ATOM 668 C C . ASP A 1 80 ? 0.389 -21.516 -19.281 1 78.06 80 ASP A C 1
ATOM 670 O O . ASP A 1 80 ? 0.176 -22.625 -18.766 1 78.06 80 ASP A O 1
ATOM 674 N N . LEU A 1 81 ? 0.246 -20.344 -18.703 1 81.12 81 LEU A N 1
ATOM 675 C CA . LEU A 1 81 ? -0.051 -20.328 -17.281 1 81.12 81 LEU A CA 1
A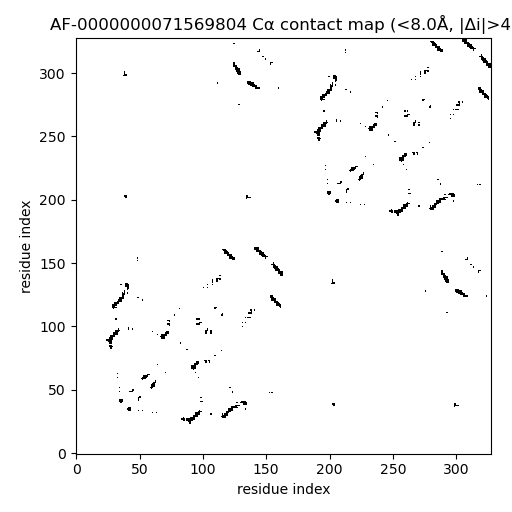TOM 676 C C . LEU A 1 81 ? -1.501 -20.719 -17.016 1 81.12 81 LEU A C 1
ATOM 678 O O . LEU A 1 81 ? -1.803 -21.359 -16.016 1 81.12 81 LEU A O 1
ATOM 682 N N . LEU A 1 82 ? -2.359 -20.375 -17.906 1 75.38 82 LEU A N 1
ATOM 683 C CA . LEU A 1 82 ? -3.758 -20.766 -17.781 1 75.38 82 LEU A CA 1
ATOM 684 C C . LEU A 1 82 ? -3.898 -22.281 -17.797 1 75.38 82 LEU A C 1
ATOM 686 O O . LEU A 1 82 ? -4.684 -22.844 -17.031 1 75.38 82 LEU A O 1
ATOM 690 N N . ASN A 1 83 ? -3.127 -22.875 -18.672 1 73.19 83 ASN A N 1
ATOM 691 C CA . ASN A 1 83 ? -3.16 -24.328 -18.812 1 73.19 83 ASN A CA 1
ATOM 692 C C . ASN A 1 83 ? -2.553 -25.016 -17.594 1 73.19 83 ASN A C 1
ATOM 694 O O . ASN A 1 83 ? -3.014 -26.094 -17.203 1 73.19 83 ASN A O 1
ATOM 698 N N . VAL A 1 84 ? -1.526 -24.453 -17.125 1 68.44 84 VAL A N 1
ATOM 699 C CA . VAL A 1 84 ? -0.823 -25.047 -15.992 1 68.44 84 VAL A CA 1
ATOM 700 C C . VAL A 1 84 ? -1.737 -25.078 -14.766 1 68.44 84 VAL A C 1
ATOM 702 O O . VAL A 1 84 ? -1.732 -26.031 -14 1 68.44 84 VAL A O 1
ATOM 705 N N . LYS A 1 85 ? -2.414 -24.047 -14.617 1 65.19 85 LYS A N 1
ATOM 706 C CA . LYS A 1 85 ? -3.342 -24 -13.492 1 65.19 85 LYS A CA 1
ATOM 707 C C . LYS A 1 85 ? -4.363 -25.141 -13.578 1 65.19 85 LYS A C 1
ATOM 709 O O . LYS A 1 85 ? -4.797 -25.672 -12.547 1 65.19 85 LYS A O 1
ATOM 714 N N . GLU A 1 86 ? -4.648 -25.438 -14.812 1 65 86 GLU A N 1
ATOM 715 C CA . GLU A 1 86 ? -5.652 -26.469 -15.023 1 65 86 GLU A CA 1
ATOM 716 C C . GLU A 1 86 ? -5.027 -27.875 -14.945 1 65 86 GLU A C 1
ATOM 718 O O . GLU A 1 86 ? -5.68 -28.828 -14.516 1 65 86 GLU A O 1
ATOM 723 N N . LYS A 1 87 ? -3.836 -27.938 -15.672 1 59.97 87 LYS A N 1
ATOM 724 C CA . LYS A 1 87 ? -3.281 -29.266 -15.852 1 59.97 87 LYS A CA 1
ATOM 725 C C . LYS A 1 87 ? -2.43 -29.688 -14.656 1 59.97 87 LYS A C 1
ATOM 727 O O . LYS A 1 87 ? -2.275 -30.875 -14.383 1 59.97 87 LYS A O 1
ATOM 732 N N . HIS A 1 88 ? -1.419 -28.703 -14.438 1 57.03 88 HIS A N 1
ATOM 733 C CA . HIS A 1 88 ? -0.31 -29.188 -13.617 1 57.03 88 HIS A CA 1
ATOM 734 C C . HIS A 1 88 ? -0.771 -29.516 -12.203 1 57.03 88 HIS A C 1
ATOM 736 O O . HIS A 1 88 ? -1.821 -29.047 -11.758 1 57.03 88 HIS A O 1
ATOM 742 N N . ASP A 1 89 ? 0.36 -30.453 -11.68 1 56.5 89 ASP A N 1
ATOM 743 C CA . ASP A 1 89 ? 0.403 -31.203 -10.422 1 56.5 89 ASP A CA 1
ATOM 744 C C . ASP A 1 89 ? 0.08 -30.297 -9.234 1 56.5 89 ASP A C 1
ATOM 746 O O . ASP A 1 89 ? 0.308 -29.094 -9.289 1 56.5 89 ASP A O 1
ATOM 750 N N . LYS A 1 90 ? -0.41 -30.828 -8.227 1 61.88 90 LYS A N 1
ATOM 751 C CA . LYS A 1 90 ? -0.824 -30.516 -6.859 1 61.88 90 LYS A CA 1
ATOM 752 C C . LYS A 1 90 ? 0.291 -29.812 -6.094 1 61.88 90 LYS A C 1
ATOM 754 O O . LYS A 1 90 ? 1.441 -30.25 -6.113 1 61.88 90 LYS A O 1
ATOM 759 N N . ASP A 1 91 ? 0.454 -28.609 -6.051 1 77.75 91 ASP A N 1
ATOM 760 C CA . ASP A 1 91 ? 1.256 -27.938 -5.027 1 77.75 91 ASP A CA 1
ATOM 761 C C . ASP A 1 91 ? 2.381 -27.125 -5.664 1 77.75 91 ASP A C 1
ATOM 763 O O . ASP A 1 91 ? 3.402 -26.859 -5.023 1 77.75 91 ASP A O 1
ATOM 767 N N . CYS A 1 92 ? 2.252 -26.875 -7.02 1 87.75 92 CYS A N 1
ATOM 768 C CA . CYS A 1 92 ? 3.312 -26.078 -7.645 1 87.75 92 CYS A CA 1
ATOM 769 C C . CYS A 1 92 ? 3.07 -24.594 -7.453 1 87.75 92 CYS A C 1
ATOM 771 O O . CYS A 1 92 ? 1.931 -24.125 -7.527 1 87.75 92 CYS A O 1
ATOM 773 N N . ILE A 1 93 ? 4.141 -24.016 -7.215 1 92 93 ILE A N 1
ATOM 774 C CA . ILE A 1 93 ? 4.113 -22.562 -7.105 1 92 93 ILE A CA 1
ATOM 775 C C . ILE A 1 93 ? 4.879 -21.938 -8.266 1 92 93 ILE A C 1
ATOM 777 O O . ILE A 1 93 ? 6.078 -22.172 -8.43 1 92 93 ILE A O 1
ATOM 781 N N . TYR A 1 94 ? 4.164 -21.234 -9.094 1 92.69 94 TYR A N 1
ATOM 782 C CA . TYR A 1 94 ? 4.766 -20.406 -10.133 1 92.69 94 TYR A CA 1
ATOM 783 C C . TYR A 1 94 ? 4.98 -18.984 -9.633 1 92.69 94 TYR A C 1
ATOM 785 O O . TYR A 1 94 ? 4.02 -18.234 -9.43 1 92.69 94 TYR A O 1
ATOM 793 N N . LEU A 1 95 ? 6.234 -18.594 -9.508 1 95.94 95 LEU A N 1
ATOM 794 C CA . LEU A 1 95 ? 6.559 -17.328 -8.867 1 95.94 95 LEU A CA 1
ATOM 795 C C . LEU A 1 95 ? 7.023 -16.297 -9.898 1 95.94 95 LEU A C 1
ATOM 797 O O . LEU A 1 95 ? 7.906 -16.578 -10.711 1 95.94 95 LEU A O 1
ATOM 801 N N . ALA A 1 96 ? 6.402 -15.188 -9.859 1 96.31 96 ALA A N 1
ATOM 802 C CA . ALA A 1 96 ? 6.863 -14.016 -10.602 1 96.31 96 ALA A CA 1
ATOM 803 C C . ALA A 1 96 ? 7.363 -12.922 -9.664 1 96.31 96 ALA A C 1
ATOM 805 O O . ALA A 1 96 ? 6.605 -12.422 -8.828 1 96.31 96 ALA A O 1
ATOM 806 N N . GLY A 1 97 ? 8.609 -12.586 -9.742 1 96.5 97 GLY A N 1
ATOM 807 C CA . GLY A 1 97 ? 9.188 -11.477 -9.008 1 96.5 97 GLY A CA 1
ATOM 808 C C . GLY A 1 97 ? 9.344 -10.219 -9.836 1 96.5 97 GLY A C 1
ATOM 809 O O . GLY A 1 97 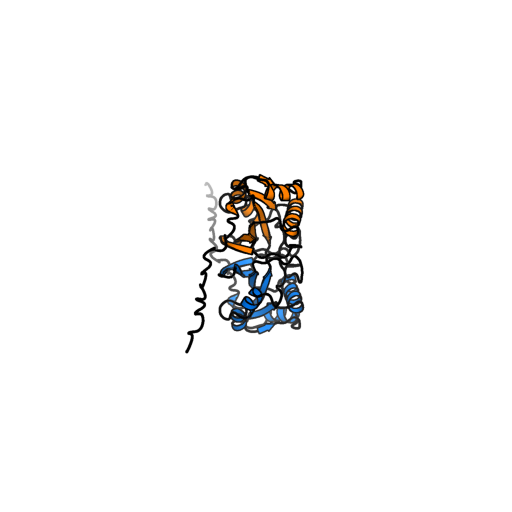? 9.695 -10.289 -11.016 1 96.5 97 GLY A O 1
ATOM 810 N N . VAL A 1 98 ? 9.07 -9.086 -9.219 1 96.31 98 VAL A N 1
ATOM 811 C CA . VAL A 1 98 ? 9.188 -7.82 -9.938 1 96.31 98 VAL A CA 1
ATOM 812 C C . VAL A 1 98 ? 10.484 -7.121 -9.555 1 96.31 98 VAL A C 1
ATOM 814 O O . VAL A 1 98 ? 10.719 -6.832 -8.375 1 96.31 98 VAL A O 1
ATOM 817 N N . GLY A 1 99 ? 11.266 -6.828 -10.547 1 93.44 99 GLY A N 1
ATOM 818 C CA . GLY A 1 99 ? 12.547 -6.195 -10.281 1 93.44 99 GLY A CA 1
ATOM 819 C C . GLY A 1 99 ? 12.898 -5.109 -11.273 1 93.44 99 GLY A C 1
ATOM 820 O O . GLY A 1 99 ? 13.82 -4.324 -11.047 1 93.44 99 GLY A O 1
ATOM 821 N N . ASP A 1 100 ? 12.18 -5.07 -12.367 1 93.94 100 ASP A N 1
ATOM 822 C CA . ASP A 1 100 ? 12.43 -4.074 -13.406 1 93.94 100 ASP A CA 1
ATOM 823 C C . ASP A 1 100 ? 11.164 -3.783 -14.203 1 93.94 100 ASP A C 1
ATOM 825 O O . ASP A 1 100 ? 10.086 -4.289 -13.883 1 93.94 100 ASP A O 1
ATOM 829 N N . GLY A 1 101 ? 11.312 -2.959 -15.156 1 93.19 101 GLY A N 1
ATOM 830 C CA . GLY A 1 101 ? 10.172 -2.559 -15.961 1 93.19 101 GLY A CA 1
ATOM 831 C C . GLY A 1 101 ? 9.492 -3.725 -16.656 1 93.19 101 GLY A C 1
ATOM 832 O O . GLY A 1 101 ? 8.258 -3.797 -16.688 1 93.19 101 GLY A O 1
ATOM 833 N N . GLY A 1 102 ? 10.242 -4.578 -17.25 1 93.69 102 GLY A N 1
ATOM 834 C CA . GLY A 1 102 ? 9.688 -5.734 -17.938 1 93.69 102 GLY A CA 1
ATOM 835 C C . GLY A 1 102 ? 8.891 -6.645 -17.016 1 93.69 102 GLY A C 1
ATOM 836 O O . GLY A 1 102 ? 7.785 -7.062 -17.359 1 93.69 102 GLY A O 1
ATOM 837 N N . SER A 1 103 ? 9.492 -6.934 -15.922 1 94.75 103 SER A N 1
ATOM 838 C CA . SER A 1 103 ? 8.797 -7.793 -14.969 1 94.75 103 SER A CA 1
ATOM 839 C C . SER A 1 103 ? 7.598 -7.078 -14.359 1 94.75 103 SER A C 1
ATOM 841 O O . SER A 1 103 ? 6.613 -7.719 -13.977 1 94.75 103 SER A O 1
ATOM 843 N N . ALA A 1 104 ? 7.676 -5.789 -14.211 1 94.06 104 ALA A N 1
ATOM 844 C CA . ALA A 1 104 ? 6.52 -5.016 -13.766 1 94.06 104 ALA A CA 1
ATOM 845 C C . ALA A 1 104 ? 5.355 -5.148 -14.742 1 94.06 104 ALA A C 1
ATOM 847 O O . ALA A 1 104 ? 4.215 -5.371 -14.328 1 94.06 104 ALA A O 1
ATOM 848 N N . GLU A 1 105 ? 5.637 -4.984 -15.977 1 91.5 105 GLU A N 1
ATOM 849 C CA . GLU A 1 105 ? 4.617 -5.129 -17.016 1 91.5 105 GLU A CA 1
ATOM 850 C C . GLU A 1 105 ? 4.031 -6.535 -17.016 1 91.5 105 GLU A C 1
ATOM 852 O O . GLU A 1 105 ? 2.824 -6.711 -17.188 1 91.5 105 GLU A O 1
ATOM 857 N N . TYR A 1 106 ? 4.895 -7.48 -16.875 1 93.06 106 TYR A N 1
ATOM 858 C CA . TYR A 1 106 ? 4.453 -8.867 -16.828 1 93.06 106 TYR A CA 1
ATOM 859 C C . TYR A 1 106 ? 3.508 -9.102 -15.648 1 93.06 106 TYR A C 1
ATOM 861 O O . TYR A 1 106 ? 2.449 -9.719 -15.812 1 93.06 106 TYR A O 1
ATOM 869 N N . ALA A 1 107 ? 3.893 -8.648 -14.484 1 92.38 107 ALA A N 1
ATOM 870 C CA . ALA A 1 107 ? 3.037 -8.773 -13.312 1 92.38 107 ALA A CA 1
ATOM 871 C C . ALA A 1 107 ? 1.691 -8.086 -13.531 1 92.38 107 ALA A C 1
ATOM 873 O O . ALA A 1 107 ? 0.646 -8.625 -13.156 1 92.38 107 ALA A O 1
ATOM 874 N N . ASP A 1 108 ? 1.768 -6.898 -14.172 1 90.5 108 ASP A N 1
ATOM 875 C CA . ASP A 1 108 ? 0.538 -6.188 -14.508 1 90.5 108 ASP A CA 1
ATOM 876 C C . ASP A 1 108 ? -0.395 -7.066 -15.336 1 90.5 108 ASP A C 1
ATOM 878 O O . ASP A 1 108 ? -1.6 -7.117 -15.078 1 90.5 108 ASP A O 1
ATOM 882 N N . GLY A 1 109 ? 0.147 -7.688 -16.297 1 89.19 109 GLY A N 1
ATOM 883 C CA . GLY A 1 109 ? -0.635 -8.609 -17.109 1 89.19 109 GLY A CA 1
ATOM 884 C C . GLY A 1 109 ? -1.246 -9.742 -16.297 1 89.19 109 GLY A C 1
ATOM 885 O O . GLY A 1 109 ? -2.412 -10.094 -16.5 1 89.19 109 GLY A O 1
ATOM 886 N N . LEU A 1 110 ? -0.486 -10.328 -15.391 1 91.19 110 LEU A N 1
ATOM 887 C CA . LEU A 1 110 ? -0.983 -11.414 -14.555 1 91.19 110 LEU A CA 1
ATOM 888 C C . LEU A 1 110 ? -2.172 -10.953 -13.719 1 91.19 110 LEU A C 1
ATOM 890 O O . LEU A 1 110 ? -3.154 -11.68 -13.57 1 91.19 110 LEU A O 1
ATOM 894 N N . PHE A 1 111 ? -2.062 -9.766 -13.148 1 90.88 111 PHE A N 1
ATOM 895 C CA . PHE A 1 111 ? -3.148 -9.227 -12.336 1 90.88 111 PHE A CA 1
ATOM 896 C C . PHE A 1 111 ? -4.355 -8.891 -13.203 1 90.88 111 PHE A C 1
ATOM 898 O O . PHE A 1 111 ? -5.496 -9.141 -12.812 1 90.88 111 PHE A O 1
ATOM 905 N N . ARG A 1 112 ? -4.125 -8.305 -14.367 1 87.31 112 ARG A N 1
ATOM 906 C CA . ARG A 1 112 ? -5.191 -7.875 -15.266 1 87.31 112 ARG A CA 1
ATOM 907 C C . ARG A 1 112 ? -6.043 -9.062 -15.711 1 87.31 112 ARG A C 1
ATOM 909 O O . ARG A 1 112 ? -7.254 -8.93 -15.891 1 87.31 112 ARG A O 1
ATOM 916 N N . TYR A 1 113 ? -5.449 -10.172 -15.844 1 86.62 113 TYR A N 1
ATOM 917 C CA . TYR A 1 113 ? -6.172 -11.336 -16.328 1 86.62 113 TYR A CA 1
ATOM 918 C C . TYR A 1 113 ? -6.617 -12.219 -15.172 1 86.62 113 TYR A C 1
ATOM 920 O O . TYR A 1 113 ? -7.043 -13.359 -15.375 1 86.62 113 TYR A O 1
ATOM 928 N N . ASN A 1 114 ? -6.406 -11.727 -13.93 1 87.69 114 ASN A N 1
ATOM 929 C CA . ASN A 1 114 ? -6.859 -12.391 -12.711 1 87.69 114 ASN A CA 1
ATOM 930 C C . ASN A 1 114 ? -6.227 -13.766 -12.562 1 87.69 114 ASN A C 1
ATOM 932 O O . ASN A 1 114 ? -6.898 -14.727 -12.18 1 87.69 114 ASN A O 1
ATOM 936 N N . LEU A 1 115 ? -4.934 -13.836 -12.852 1 89.38 115 LEU A N 1
ATOM 937 C CA . LEU A 1 115 ? -4.234 -15.109 -12.781 1 89.38 115 LEU A CA 1
ATOM 938 C C . LEU A 1 115 ? -3.498 -15.258 -11.453 1 89.38 115 LEU A C 1
ATOM 940 O O . LEU A 1 115 ? -3.092 -16.359 -11.086 1 89.38 115 LEU A O 1
ATOM 944 N N . VAL A 1 116 ? -3.33 -14.203 -10.734 1 92.44 116 VAL A N 1
ATOM 945 C CA . VAL A 1 116 ? -2.541 -14.219 -9.508 1 92.44 116 VAL A CA 1
ATOM 946 C C . VAL A 1 116 ? -3.375 -14.797 -8.359 1 92.44 116 VAL A C 1
ATOM 948 O O . VAL A 1 116 ? -4.457 -14.289 -8.055 1 92.44 116 VAL A O 1
ATOM 951 N N . ASP A 1 117 ? -2.846 -15.758 -7.703 1 92.69 117 ASP A N 1
ATOM 952 C CA . ASP A 1 117 ? -3.52 -16.375 -6.566 1 92.69 117 ASP A CA 1
ATOM 953 C C . ASP A 1 117 ? -3.062 -15.75 -5.25 1 92.69 117 ASP A C 1
ATOM 955 O O . ASP A 1 117 ? -3.859 -15.594 -4.32 1 92.69 117 ASP A O 1
ATOM 959 N N . GLU A 1 118 ? -1.79 -15.477 -5.164 1 95.25 118 GLU A N 1
ATOM 960 C CA . GLU A 1 118 ? -1.188 -14.891 -3.973 1 95.25 118 GLU A CA 1
ATOM 961 C C . GLU A 1 118 ? -0.184 -13.805 -4.34 1 95.25 118 GLU A C 1
ATOM 963 O O . GLU A 1 118 ? 0.458 -13.875 -5.391 1 95.25 118 GLU A O 1
ATOM 968 N N . THR A 1 119 ? -0.114 -12.836 -3.467 1 96.12 119 THR A N 1
ATOM 969 C CA . THR A 1 119 ? 0.903 -11.805 -3.664 1 96.12 119 THR A CA 1
ATOM 970 C C . THR A 1 119 ? 1.529 -11.398 -2.332 1 96.12 119 THR A C 1
ATOM 972 O O . THR A 1 119 ? 0.846 -11.359 -1.308 1 96.12 119 THR A O 1
ATOM 975 N N . VAL A 1 120 ? 2.795 -11.219 -2.375 1 97.88 120 VAL A N 1
ATOM 976 C CA . VAL A 1 120 ? 3.555 -10.664 -1.259 1 97.88 120 VAL A CA 1
ATOM 977 C C . VAL A 1 120 ? 4.031 -9.258 -1.604 1 97.88 120 VAL A C 1
ATOM 979 O O . VAL A 1 120 ? 4.773 -9.062 -2.572 1 97.88 120 VAL A O 1
ATOM 982 N N . LEU A 1 121 ? 3.619 -8.312 -0.811 1 97.25 121 LEU A N 1
ATOM 983 C CA . LEU A 1 121 ? 3.938 -6.91 -1.038 1 97.25 121 LEU A CA 1
ATOM 984 C C . LEU A 1 121 ? 4.887 -6.387 0.036 1 97.25 121 LEU A C 1
ATOM 986 O O . LEU A 1 121 ? 4.621 -6.535 1.23 1 97.25 121 LEU A O 1
ATOM 990 N N . PHE A 1 122 ? 5.98 -5.871 -0.384 1 98.31 122 PHE A N 1
ATOM 991 C CA . PHE A 1 122 ? 6.863 -5.117 0.497 1 98.31 122 PHE A CA 1
ATOM 992 C C . PHE A 1 122 ? 6.66 -3.617 0.308 1 98.31 122 PHE A C 1
ATOM 994 O O . PHE A 1 122 ? 7.062 -3.055 -0.712 1 98.31 122 PHE A O 1
ATOM 1001 N N . LEU A 1 123 ? 6.027 -2.98 1.237 1 97.75 123 LEU A N 1
ATOM 1002 C CA . LEU A 1 123 ? 5.82 -1.536 1.196 1 97.75 123 LEU A CA 1
ATOM 1003 C C . LEU A 1 123 ? 6.996 -0.801 1.836 1 97.75 123 LEU A C 1
ATOM 1005 O O . LEU A 1 123 ? 7.238 -0.938 3.037 1 97.75 123 LEU A O 1
ATOM 1009 N N . LEU A 1 124 ? 7.672 -0.062 1.022 1 98.06 124 LEU A N 1
ATOM 1010 C CA . LEU A 1 124 ? 8.812 0.701 1.519 1 98.06 124 LEU A CA 1
ATOM 1011 C C . LEU A 1 124 ? 8.375 2.078 2.006 1 98.06 124 LEU A C 1
ATOM 1013 O O . LEU A 1 124 ? 7.523 2.719 1.386 1 98.06 124 LEU A O 1
ATOM 1017 N N . PRO A 1 125 ? 8.945 2.578 3.037 1 97.06 125 PRO A N 1
ATOM 1018 C CA . PRO A 1 125 ? 8.547 3.871 3.598 1 97.06 125 PRO A CA 1
ATOM 1019 C C . PRO A 1 125 ? 9.18 5.051 2.863 1 97.06 125 PRO A C 1
ATOM 1021 O O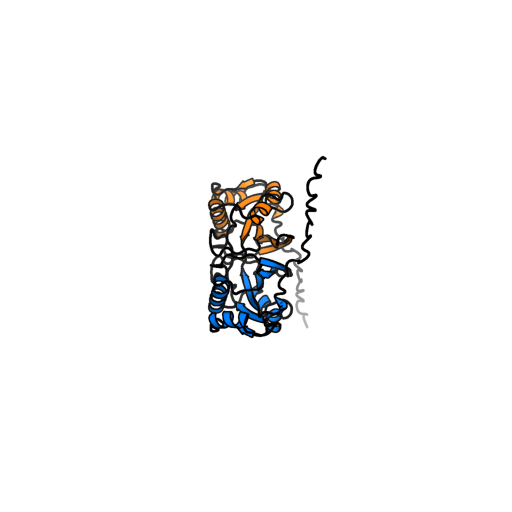 . PRO A 1 125 ? 9.883 5.863 3.477 1 97.06 125 PRO A O 1
ATOM 1024 N N . LEU A 1 126 ? 8.898 5.086 1.596 1 95.31 126 LEU A N 1
ATOM 1025 C CA . LEU A 1 126 ? 9.383 6.156 0.733 1 95.31 126 LEU A CA 1
ATOM 1026 C C . LEU A 1 126 ? 8.352 6.504 -0.334 1 95.31 126 LEU A C 1
ATOM 1028 O O . LEU A 1 126 ? 7.473 5.695 -0.639 1 95.31 126 LEU A O 1
ATOM 1032 N N . SER A 1 127 ? 8.453 7.707 -0.774 1 93.25 127 SER A N 1
ATOM 1033 C CA . SER A 1 127 ? 7.676 8.148 -1.93 1 93.25 127 SER A CA 1
ATOM 1034 C C . SER A 1 127 ? 8.578 8.758 -2.998 1 93.25 127 SER A C 1
ATOM 1036 O O . SER A 1 127 ? 9.57 9.422 -2.682 1 93.25 127 SER A O 1
ATOM 1038 N N . TYR A 1 128 ? 8.273 8.516 -4.242 1 91 128 TYR A N 1
ATOM 1039 C CA . TYR A 1 128 ? 9.102 8.977 -5.348 1 91 128 TYR A CA 1
ATOM 1040 C C . TYR A 1 128 ? 8.414 10.094 -6.121 1 91 128 TYR A C 1
ATOM 1042 O O . TYR A 1 128 ? 9.07 10.969 -6.684 1 91 128 TYR A O 1
ATOM 1050 N N . GLY A 1 129 ? 7.133 10.055 -6.254 1 87.25 129 GLY A N 1
ATOM 1051 C CA . GLY A 1 129 ? 6.398 11.008 -7.07 1 87.25 129 GLY A CA 1
ATOM 1052 C C . GLY A 1 129 ? 6.406 10.664 -8.547 1 87.25 129 GLY A C 1
ATOM 1053 O O . GLY A 1 129 ? 5.824 11.383 -9.359 1 87.25 129 GLY A O 1
ATOM 1054 N N . GLY A 1 130 ? 7.156 9.633 -8.914 1 87.12 130 GLY A N 1
ATOM 1055 C CA . GLY A 1 130 ? 7.25 9.188 -10.297 1 87.12 130 GLY A CA 1
ATOM 1056 C C . GLY A 1 130 ? 8.047 7.91 -10.453 1 87.12 130 GLY A C 1
ATOM 1057 O O . GLY A 1 130 ? 8.555 7.355 -9.477 1 87.12 130 GLY A O 1
ATOM 1058 N N . GLY A 1 131 ? 8.07 7.41 -11.781 1 90.88 131 GLY A N 1
ATOM 1059 C CA . GLY A 1 131 ? 8.797 6.188 -12.078 1 90.88 131 GLY A CA 1
ATOM 1060 C C . GLY A 1 131 ? 7.93 5.121 -12.727 1 90.88 131 GLY A C 1
ATOM 1061 O O . GLY A 1 131 ? 6.984 5.441 -13.453 1 90.88 131 GLY A O 1
ATOM 1062 N N . ILE A 1 132 ? 8.359 3.861 -12.445 1 91.94 132 ILE A N 1
ATOM 1063 C CA . ILE A 1 132 ? 7.582 2.742 -12.969 1 91.94 132 ILE A CA 1
ATOM 1064 C C . ILE A 1 132 ? 6.441 2.408 -12.016 1 91.94 132 ILE A C 1
ATOM 1066 O O . ILE A 1 132 ? 6.672 1.917 -10.906 1 91.94 132 ILE A O 1
ATOM 1070 N N . PRO A 1 133 ? 5.281 2.627 -12.398 1 90 133 PRO A N 1
ATOM 1071 C CA . PRO A 1 133 ? 4.148 2.322 -11.516 1 90 133 PRO A CA 1
ATOM 1072 C C . PRO A 1 133 ? 3.854 0.828 -11.43 1 90 133 PRO A C 1
ATOM 1074 O O . PRO A 1 133 ? 3.963 0.115 -12.438 1 90 133 PRO A O 1
ATOM 1077 N N . LEU A 1 134 ? 3.668 0.341 -10.258 1 85.19 134 LEU A N 1
ATOM 1078 C CA . LEU A 1 134 ? 3.311 -1.062 -10.07 1 85.19 134 LEU A CA 1
ATOM 1079 C C . LEU A 1 134 ? 1.812 -1.213 -9.828 1 85.19 134 LEU A C 1
ATOM 1081 O O . LEU A 1 134 ? 1.282 -2.326 -9.867 1 85.19 134 LEU A O 1
ATOM 1085 N N . THR A 1 135 ? 1.279 -0.026 -9.438 1 70.69 135 THR A N 1
ATOM 1086 C CA . THR A 1 135 ? -0.159 -0.066 -9.195 1 70.69 135 THR A CA 1
ATOM 1087 C C . THR A 1 135 ? -0.924 0.457 -10.406 1 70.69 135 THR A C 1
ATOM 1089 O O . THR A 1 135 ? -0.453 1.358 -11.109 1 70.69 135 THR A O 1
ATOM 1092 N N . GLY A 1 136 ? -1.636 -0.424 -11.047 1 61.44 136 GLY A N 1
ATOM 1093 C CA . GLY A 1 136 ? -2.377 -0.113 -12.258 1 61.44 136 GLY A CA 1
ATOM 1094 C C . GLY A 1 136 ? -3.668 -0.902 -12.391 1 61.44 136 GLY A C 1
ATOM 1095 O O . GLY A 1 136 ? -4.367 -1.122 -11.398 1 61.44 136 GLY A O 1
ATOM 1096 N N . GLU A 1 137 ? -3.74 -1.311 -13.641 1 61.88 137 GLU A N 1
ATOM 1097 C CA . GLU A 1 137 ? -5.008 -1.822 -14.156 1 61.88 137 GLU A CA 1
ATOM 1098 C C . GLU A 1 137 ? -5.246 -3.26 -13.695 1 61.88 137 GLU A C 1
ATOM 1100 O O . GLU A 1 137 ? -5.082 -4.199 -14.477 1 61.88 137 GLU A O 1
ATOM 1105 N N . PHE A 1 138 ? -5.34 -3.346 -12.328 1 68.56 138 PHE A N 1
ATOM 1106 C CA . PHE A 1 138 ? -5.793 -4.637 -11.828 1 68.56 138 PHE A CA 1
ATOM 1107 C C . PHE A 1 138 ? -7.238 -4.898 -12.242 1 68.56 138 PHE A C 1
ATOM 1109 O O . PHE A 1 138 ? -7.973 -3.967 -12.578 1 68.56 138 PHE A O 1
ATOM 1116 N N . ARG A 1 139 ? -7.516 -6.156 -12.398 1 72.56 139 ARG A N 1
ATOM 1117 C CA . ARG A 1 139 ? -8.945 -6.465 -12.398 1 72.56 139 ARG A CA 1
ATOM 1118 C C . ARG A 1 139 ? -9.516 -6.41 -10.984 1 72.56 139 ARG A C 1
ATOM 1120 O O . ARG A 1 139 ? -8.781 -6.551 -10.008 1 72.56 139 ARG A O 1
ATOM 1127 N N . SER A 1 140 ? -10.75 -6.137 -10.945 1 81.75 140 SER A N 1
ATOM 1128 C CA . SER A 1 140 ? -11.438 -6.109 -9.664 1 81.75 140 SER A CA 1
ATOM 1129 C C . SER A 1 140 ? -11.32 -7.449 -8.938 1 81.75 140 SER A C 1
ATOM 1131 O O . SER A 1 140 ? -11.594 -8.5 -9.531 1 81.75 140 SER A O 1
ATOM 1133 N N . ALA A 1 141 ? -10.75 -7.438 -7.797 1 90.69 141 ALA A N 1
ATOM 1134 C CA . ALA A 1 141 ? -10.617 -8.648 -6.992 1 90.69 141 ALA A CA 1
ATOM 1135 C C . ALA A 1 141 ? -10.664 -8.328 -5.5 1 90.69 141 ALA A C 1
ATOM 1137 O O . ALA A 1 141 ? -10.453 -7.18 -5.102 1 90.69 141 ALA A O 1
ATOM 1138 N N . ARG A 1 142 ? -11.07 -9.359 -4.742 1 94.25 142 ARG A N 1
ATOM 1139 C CA . ARG A 1 142 ? -10.984 -9.305 -3.287 1 94.25 142 ARG A CA 1
ATOM 1140 C C . ARG A 1 142 ? -9.867 -10.211 -2.773 1 94.25 142 ARG A C 1
ATOM 1142 O O . ARG A 1 142 ? -9.602 -11.266 -3.352 1 94.25 142 ARG A O 1
ATOM 1149 N N . TRP A 1 143 ? -9.312 -9.781 -1.736 1 96 143 TRP A N 1
ATOM 1150 C CA . TRP A 1 143 ? -8.148 -10.477 -1.196 1 96 143 TRP A CA 1
ATOM 1151 C C . TRP A 1 143 ? -8.32 -10.75 0.293 1 96 143 TRP A C 1
ATOM 1153 O O . TRP A 1 143 ? -9.055 -10.039 0.982 1 96 143 TRP A O 1
ATOM 1163 N N . LYS A 1 144 ? -7.734 -11.812 0.661 1 96.81 144 LYS A N 1
ATOM 1164 C CA . LYS A 1 144 ? -7.609 -12.133 2.08 1 96.81 144 LYS A CA 1
ATOM 1165 C C . LYS A 1 144 ? -6.195 -11.859 2.584 1 96.81 144 LYS A C 1
ATOM 1167 O O . LYS A 1 144 ? -5.223 -12.32 1.993 1 96.81 144 LYS A O 1
ATOM 1172 N N . LEU A 1 145 ? -6.066 -11.086 3.619 1 97.38 145 LEU A N 1
ATOM 1173 C CA . LEU A 1 145 ? -4.77 -10.844 4.238 1 97.38 145 LEU A CA 1
ATOM 1174 C C . LEU A 1 145 ? -4.301 -12.062 5.02 1 97.38 145 LEU A C 1
ATOM 1176 O O . LEU A 1 145 ? -4.945 -12.477 5.988 1 97.38 145 LEU A O 1
ATOM 1180 N N . LEU A 1 146 ? -3.201 -12.594 4.602 1 96.62 146 LEU A N 1
ATOM 1181 C CA . LEU A 1 146 ? -2.674 -13.797 5.234 1 96.62 146 LEU A CA 1
ATOM 1182 C C . LEU A 1 146 ? -1.678 -13.445 6.332 1 96.62 146 LEU A C 1
ATOM 1184 O O . LEU A 1 146 ? -1.488 -14.211 7.277 1 96.62 146 LEU A O 1
ATOM 1188 N N . GLY A 1 147 ? -1.04 -12.312 6.152 1 96.19 147 GLY A N 1
ATOM 1189 C CA . GLY A 1 147 ? -0.029 -11.914 7.117 1 96.19 147 GLY A CA 1
ATOM 1190 C C . GLY A 1 147 ? 0.498 -10.516 6.883 1 96.19 147 GLY A C 1
ATOM 1191 O O . GLY A 1 147 ? 0.389 -9.977 5.777 1 96.19 147 GLY A O 1
ATOM 1192 N N . CYS A 1 148 ? 0.957 -9.977 7.984 1 97.31 148 CYS A N 1
ATOM 1193 C CA . CYS A 1 148 ? 1.562 -8.648 8.008 1 97.31 148 CYS A CA 1
ATOM 1194 C C . CYS A 1 148 ? 2.75 -8.609 8.961 1 97.31 148 CYS A C 1
ATOM 1196 O O . CYS A 1 148 ? 2.66 -9.094 10.094 1 97.31 148 CYS A O 1
ATOM 1198 N N . LYS A 1 149 ? 3.809 -8.078 8.461 1 97.75 149 LYS A N 1
ATOM 1199 C CA . LYS A 1 149 ? 5.004 -7.961 9.289 1 97.75 149 LYS A CA 1
ATOM 1200 C C . LYS A 1 149 ? 5.742 -6.652 9.008 1 97.75 149 LYS A C 1
ATOM 1202 O O . LYS A 1 149 ? 5.938 -6.281 7.848 1 97.75 149 LYS A O 1
ATOM 1207 N N . THR A 1 150 ? 6.145 -5.961 10.078 1 98.31 150 THR A N 1
ATOM 1208 C CA . THR A 1 150 ? 6.977 -4.77 9.953 1 98.31 150 THR A CA 1
ATOM 1209 C C . THR A 1 150 ? 8.414 -5.07 10.367 1 98.31 150 THR A C 1
ATOM 1211 O O . THR A 1 150 ? 8.664 -5.992 11.141 1 98.31 150 THR A O 1
ATOM 1214 N N . PHE A 1 151 ? 9.25 -4.363 9.812 1 98.25 151 PHE A N 1
ATOM 1215 C CA . PHE A 1 151 ? 10.664 -4.531 10.117 1 98.25 151 PHE A CA 1
ATOM 1216 C C . PHE A 1 151 ? 11.25 -3.244 10.68 1 98.25 151 PHE A C 1
ATOM 1218 O O . PHE A 1 151 ? 10.648 -2.178 10.57 1 98.25 151 PHE A O 1
ATOM 1225 N N . SER A 1 152 ? 12.43 -3.328 11.242 1 96.81 152 SER A N 1
ATOM 1226 C CA . SER A 1 152 ? 13.055 -2.193 11.914 1 96.81 152 SER A CA 1
ATOM 1227 C C . SER A 1 152 ? 13.414 -1.095 10.922 1 96.81 152 SER A C 1
ATOM 1229 O O . SER A 1 152 ? 13.516 0.077 11.289 1 96.81 152 SER A O 1
ATOM 1231 N N . ASN A 1 153 ? 13.617 -1.421 9.703 1 97 153 ASN A N 1
ATOM 1232 C CA . ASN A 1 153 ? 13.992 -0.442 8.688 1 97 153 ASN A CA 1
ATOM 1233 C C . ASN A 1 153 ? 12.766 0.271 8.125 1 97 153 ASN A C 1
ATOM 1235 O O . ASN A 1 153 ? 12.875 1.046 7.172 1 97 153 ASN A O 1
ATOM 1239 N N . GLY A 1 154 ? 11.594 -0.063 8.609 1 97.38 154 GLY A N 1
ATOM 1240 C CA . GLY A 1 154 ? 10.383 0.655 8.25 1 97.38 154 GLY A CA 1
ATOM 1241 C C . GLY A 1 154 ? 9.586 -0.036 7.156 1 97.38 154 GLY A C 1
ATOM 1242 O O . GLY A 1 154 ? 8.492 0.415 6.801 1 97.38 154 GLY A O 1
ATOM 1243 N N . ILE A 1 155 ? 10.07 -1.136 6.621 1 98.62 155 ILE A N 1
ATOM 1244 C CA . ILE A 1 155 ? 9.352 -1.889 5.598 1 98.62 155 ILE A CA 1
ATOM 1245 C C . ILE A 1 155 ? 8.172 -2.617 6.227 1 98.62 155 ILE A C 1
ATOM 1247 O O . ILE A 1 155 ? 8.281 -3.16 7.328 1 98.62 155 ILE A O 1
ATOM 1251 N N . CYS A 1 156 ? 7.109 -2.584 5.586 1 98.56 156 CYS A N 1
ATOM 1252 C CA . CYS A 1 156 ? 5.953 -3.404 5.93 1 98.56 156 CYS A CA 1
ATOM 1253 C C . CYS A 1 156 ? 5.695 -4.461 4.859 1 98.56 156 CYS A C 1
ATOM 1255 O O . CYS A 1 156 ? 5.523 -4.133 3.686 1 98.56 156 CYS A O 1
ATOM 1257 N N . ARG A 1 157 ? 5.695 -5.699 5.215 1 98.69 157 ARG A N 1
ATOM 1258 C CA . ARG A 1 157 ? 5.398 -6.793 4.293 1 98.69 157 ARG A CA 1
ATOM 1259 C C . ARG A 1 157 ? 3.973 -7.293 4.48 1 98.69 157 ARG A C 1
ATOM 1261 O O . ARG A 1 157 ? 3.557 -7.594 5.602 1 98.69 157 ARG A O 1
ATOM 1268 N N . LEU A 1 158 ? 3.26 -7.414 3.385 1 97.81 158 LEU A N 1
ATOM 1269 C CA . LEU A 1 158 ? 1.884 -7.898 3.389 1 97.81 158 LEU A CA 1
ATOM 1270 C C . LEU A 1 158 ? 1.734 -9.109 2.477 1 97.81 158 LEU A C 1
ATOM 1272 O O . LEU A 1 158 ? 2.26 -9.125 1.36 1 97.81 158 LEU A O 1
ATOM 1276 N N . MET A 1 159 ? 1.075 -10.102 2.939 1 98 159 MET A N 1
ATOM 1277 C CA . MET A 1 159 ? 0.769 -11.281 2.146 1 98 159 MET A CA 1
ATOM 1278 C C . MET A 1 159 ? -0.732 -11.406 1.911 1 98 159 MET A C 1
ATOM 1280 O O . MET A 1 159 ? -1.519 -11.375 2.859 1 98 159 MET A O 1
ATOM 1284 N N . TYR A 1 160 ? -1.07 -11.547 0.631 1 97.19 160 TYR A N 1
ATOM 1285 C CA . TYR A 1 160 ? -2.48 -11.633 0.27 1 97.19 160 TYR A CA 1
ATOM 1286 C C . TYR A 1 160 ? -2.76 -12.883 -0.55 1 97.19 160 TYR A C 1
ATOM 1288 O O . TYR A 1 160 ? -1.928 -13.305 -1.36 1 97.19 160 TYR A O 1
ATOM 1296 N N . LYS A 1 161 ? -3.934 -13.414 -0.309 1 96.69 161 LYS A N 1
ATOM 1297 C CA . LYS A 1 161 ? -4.496 -14.477 -1.139 1 96.69 161 LYS A CA 1
ATOM 1298 C C . LYS A 1 161 ? -5.797 -14.023 -1.797 1 96.69 161 LYS A C 1
ATOM 1300 O O . LYS A 1 161 ? -6.648 -13.414 -1.147 1 96.69 161 LYS A O 1
ATOM 1305 N N . ARG A 1 162 ? -5.867 -14.281 -3.072 1 93.5 162 ARG A N 1
ATOM 1306 C CA . ARG A 1 162 ? -7.098 -13.906 -3.762 1 93.5 162 ARG A CA 1
ATOM 1307 C C . ARG A 1 162 ? -8.281 -14.703 -3.238 1 93.5 162 ARG A C 1
ATOM 1309 O O . ARG A 1 162 ? -8.18 -15.914 -3.021 1 93.5 162 ARG A O 1
ATOM 1316 N N . ASN A 1 163 ? -9.312 -13.867 -2.941 1 85.25 163 ASN A N 1
ATOM 1317 C CA . ASN A 1 163 ? -10.523 -14.539 -2.471 1 85.25 163 ASN A CA 1
ATOM 1318 C C . ASN A 1 163 ? -11.234 -15.266 -3.604 1 85.25 163 ASN A C 1
ATOM 1320 O O . ASN A 1 163 ? -11.383 -14.727 -4.699 1 85.25 163 ASN A O 1
ATOM 1324 N N . GLY A 1 164 ? -11.242 -16.516 -3.662 1 65.38 164 GLY A N 1
ATOM 1325 C CA . GLY A 1 164 ? -11.898 -17.359 -4.652 1 65.38 164 GLY A CA 1
ATOM 1326 C C . GLY A 1 164 ? -13.344 -16.969 -4.902 1 65.38 164 GLY A C 1
ATOM 1327 O O . GLY A 1 164 ? -13.938 -16.234 -4.105 1 65.38 164 GLY A O 1
ATOM 1328 N N . MET B 1 1 ? 72.25 20.359 24.688 1 21.2 1 MET B N 1
ATOM 1329 C CA . MET B 1 1 ? 71.125 20.828 25.5 1 21.2 1 MET B CA 1
ATOM 1330 C C . MET B 1 1 ? 69.812 20.594 24.797 1 21.2 1 MET B C 1
ATOM 1332 O O . MET B 1 1 ? 69.625 21.078 23.688 1 21.2 1 MET B O 1
ATOM 1336 N N . ARG B 1 2 ? 69.188 19.406 25 1 21.45 2 ARG B N 1
ATOM 1337 C CA . ARG B 1 2 ? 68.188 18.516 24.484 1 21.45 2 ARG B CA 1
ATOM 1338 C C . ARG B 1 2 ? 66.812 19.109 24.703 1 21.45 2 ARG B C 1
ATOM 1340 O O . ARG B 1 2 ? 66.25 19.031 25.812 1 21.45 2 ARG B O 1
ATOM 1347 N N . VAL B 1 3 ? 66.562 20.312 24.328 1 24.25 3 VAL B N 1
ATOM 1348 C CA . VAL B 1 3 ? 65.375 21.031 24.672 1 24.25 3 VAL B CA 1
ATOM 1349 C C . VAL B 1 3 ? 64.125 20.25 24.172 1 24.25 3 VAL B C 1
ATOM 1351 O O . VAL B 1 3 ? 64.125 19.75 23.047 1 24.25 3 VAL B O 1
ATOM 1354 N N . SER B 1 4 ? 63.375 19.609 25.031 1 23.41 4 SER B N 1
ATOM 1355 C CA . SER B 1 4 ? 62.219 18.719 25.094 1 23.41 4 SER B CA 1
ATOM 1356 C C . SER B 1 4 ? 61 19.344 24.406 1 23.41 4 SER B C 1
ATOM 1358 O O . SER B 1 4 ? 60.719 20.516 24.594 1 23.41 4 SER B O 1
ATOM 1360 N N . VAL B 1 5 ? 60.688 18.922 23.234 1 23.62 5 VAL B N 1
ATOM 1361 C CA . VAL B 1 5 ? 59.656 19.125 22.203 1 23.62 5 VAL B CA 1
ATOM 1362 C C . VAL B 1 5 ? 58.281 19.188 22.844 1 23.62 5 VAL B C 1
ATOM 1364 O O . VAL B 1 5 ? 58.031 18.531 23.859 1 23.62 5 VAL B O 1
ATOM 1367 N N . LEU B 1 6 ? 57.469 20.203 22.547 1 23.83 6 LEU B N 1
ATOM 1368 C CA . LEU B 1 6 ? 56.188 20.859 22.797 1 23.83 6 LEU B CA 1
ATOM 1369 C C . LEU B 1 6 ? 55.031 19.859 22.703 1 23.83 6 LEU B C 1
ATOM 1371 O O . LEU B 1 6 ? 54.844 19.219 21.656 1 23.83 6 LEU B O 1
ATOM 1375 N N . GLY B 1 7 ? 54.594 19.156 23.75 1 21.53 7 GLY B N 1
ATOM 1376 C CA . GLY B 1 7 ? 53.594 18.172 24.094 1 21.53 7 GLY B CA 1
ATOM 1377 C C . GLY B 1 7 ? 52.188 18.594 23.719 1 21.53 7 GLY B C 1
ATOM 1378 O O . GLY B 1 7 ? 51.594 19.438 24.391 1 21.53 7 GLY B O 1
ATOM 1379 N N . PHE B 1 8 ? 51.844 19.016 22.531 1 21.25 8 PHE B N 1
ATOM 1380 C CA . PHE B 1 8 ? 50.531 19.516 22.172 1 21.25 8 PHE B CA 1
ATOM 1381 C C . PHE B 1 8 ? 49.438 18.5 22.547 1 21.25 8 PHE B C 1
ATOM 1383 O O . PHE B 1 8 ? 49.5 17.359 22.109 1 21.25 8 PHE B O 1
ATOM 1390 N N . VAL B 1 9 ? 48.906 18.531 23.719 1 21.47 9 VAL B N 1
ATOM 1391 C CA . VAL B 1 9 ? 47.812 17.75 24.312 1 21.47 9 VAL B CA 1
ATOM 1392 C C . VAL B 1 9 ? 46.562 17.875 23.453 1 21.47 9 VAL B C 1
ATOM 1394 O O . VAL B 1 9 ? 46.062 18.984 23.219 1 21.47 9 VAL B O 1
ATOM 1397 N N . ARG B 1 10 ? 46.281 17.047 22.453 1 22.66 10 ARG B N 1
ATOM 1398 C CA . ARG B 1 10 ? 45.094 16.938 21.594 1 22.66 10 ARG B CA 1
ATOM 1399 C C . ARG B 1 10 ? 43.812 16.75 22.422 1 22.66 10 ARG B C 1
ATOM 1401 O O . ARG B 1 10 ? 43.688 15.766 23.141 1 22.66 10 ARG B O 1
ATOM 1408 N N . ALA B 1 11 ? 43.25 17.734 23.047 1 23.78 11 ALA B N 1
ATOM 1409 C CA . ALA B 1 11 ? 41.938 17.781 23.734 1 23.78 11 ALA B CA 1
ATOM 1410 C C . ALA B 1 11 ? 40.844 17.188 22.875 1 23.78 11 ALA B C 1
ATOM 1412 O O . ALA B 1 11 ? 40.625 17.641 21.734 1 23.78 11 ALA B O 1
ATOM 1413 N N . SER B 1 12 ? 40.531 15.875 22.891 1 24.14 12 SER B N 1
ATOM 1414 C CA . SER B 1 12 ? 39.438 15.102 22.344 1 24.14 12 SER B CA 1
ATOM 1415 C C . SER B 1 12 ? 38.094 15.711 22.719 1 24.14 12 SER B C 1
ATOM 1417 O O . SER B 1 12 ? 37.688 15.68 23.875 1 24.14 12 SER B O 1
ATOM 1419 N N . VAL B 1 13 ? 37.656 16.844 22.344 1 21.39 13 VAL B N 1
ATOM 1420 C CA . VAL B 1 13 ? 36.344 17.391 22.625 1 21.39 13 VAL B CA 1
ATOM 1421 C C . VAL B 1 13 ? 35.25 16.391 22.219 1 21.39 13 VAL B C 1
ATOM 1423 O O . VAL B 1 13 ? 35.125 16.062 21.031 1 21.39 13 VAL B O 1
ATOM 1426 N N . ARG B 1 14 ? 34.875 15.391 22.984 1 28.28 14 ARG B N 1
ATOM 1427 C CA . ARG B 1 14 ? 33.656 14.578 23.062 1 28.28 14 ARG B CA 1
ATOM 1428 C C . ARG B 1 14 ? 32.406 15.445 22.938 1 28.28 14 ARG B C 1
ATOM 1430 O O . ARG B 1 14 ? 32.031 16.156 23.875 1 28.28 14 ARG B O 1
ATOM 1437 N N . ASN B 1 15 ? 32.25 16.125 21.828 1 24.28 15 ASN B N 1
ATOM 1438 C CA . ASN B 1 15 ? 31.125 17.047 21.594 1 24.28 15 ASN B CA 1
ATOM 1439 C C . ASN B 1 15 ? 29.781 16.375 21.875 1 24.28 15 ASN B C 1
ATOM 1441 O O . ASN B 1 15 ? 29.406 15.422 21.203 1 24.28 15 ASN B O 1
ATOM 1445 N N . LYS B 1 16 ? 29.219 16.281 23.031 1 26.97 16 LYS B N 1
ATOM 1446 C CA . LYS B 1 16 ? 27.969 15.984 23.719 1 26.97 16 LYS B CA 1
ATOM 1447 C C . LYS B 1 16 ? 26.766 16.578 22.984 1 26.97 16 LYS B C 1
ATOM 1449 O O . LYS B 1 16 ? 25.641 16.547 23.484 1 26.97 16 LYS B O 1
ATOM 1454 N N . HIS B 1 17 ? 26.922 17.641 22.156 1 28.67 17 HIS B N 1
ATOM 1455 C CA . HIS B 1 17 ? 25.688 18.266 21.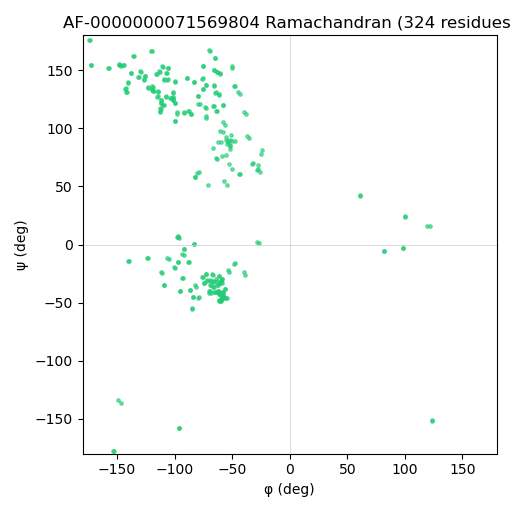719 1 28.67 17 HIS B CA 1
ATOM 1456 C C . HIS B 1 17 ? 24.844 17.312 20.891 1 28.67 17 HIS B C 1
ATOM 1458 O O . HIS B 1 17 ? 25.266 16.875 19.828 1 28.67 17 HIS B O 1
ATOM 1464 N N . GLY B 1 18 ? 24.297 16.438 21.531 1 26.12 18 GLY B N 1
ATOM 1465 C CA . GLY B 1 18 ? 23.344 15.461 21.016 1 26.12 18 GLY B CA 1
ATOM 1466 C C . GLY B 1 18 ? 22.391 16.031 19.984 1 26.12 18 GLY B C 1
ATOM 1467 O O . GLY B 1 18 ? 22.031 17.219 20.047 1 26.12 18 GLY B O 1
ATOM 1468 N N . PHE B 1 19 ? 22.469 15.648 18.812 1 29.05 19 PHE B N 1
ATOM 1469 C CA . PHE B 1 19 ? 21.562 16.031 17.719 1 29.05 19 PHE B CA 1
ATOM 1470 C C . PHE B 1 19 ? 20.141 16.188 18.234 1 29.05 19 PHE B C 1
ATOM 1472 O O . PHE B 1 19 ? 19.578 15.266 18.828 1 29.05 19 PHE B O 1
ATOM 1479 N N . HIS B 1 20 ? 19.672 17.391 18.672 1 29.36 20 HIS B N 1
ATOM 1480 C CA . HIS B 1 20 ? 18.281 17.812 18.875 1 29.36 20 HIS B CA 1
ATOM 1481 C C . HIS B 1 20 ? 17.344 17.156 17.875 1 29.36 20 HIS B C 1
ATOM 1483 O O . HIS B 1 20 ? 17.469 17.375 16.672 1 29.36 20 HIS B O 1
ATOM 1489 N N . ALA B 1 21 ? 17.141 15.977 17.969 1 32.69 21 ALA B N 1
ATOM 1490 C CA . ALA B 1 21 ? 15.859 15.547 17.438 1 32.69 21 ALA B CA 1
ATOM 1491 C C . ALA B 1 21 ? 14.828 16.672 17.516 1 32.69 21 ALA B C 1
ATOM 1493 O O . ALA B 1 21 ? 14.391 17.047 18.609 1 32.69 21 ALA B O 1
ATOM 1494 N N . PHE B 1 22 ? 14.938 17.719 16.797 1 32.34 22 PHE B N 1
ATOM 1495 C CA . PHE B 1 22 ? 13.844 18.688 16.656 1 32.34 22 PHE B CA 1
ATOM 1496 C C . PHE B 1 22 ? 12.508 18.016 16.922 1 32.34 22 PHE B C 1
ATOM 1498 O O . PHE B 1 22 ? 12.086 17.125 16.188 1 32.34 22 PHE B O 1
ATOM 1505 N N . LEU B 1 23 ? 12.039 17.734 18.047 1 36.94 23 LEU B N 1
ATOM 1506 C CA . LEU B 1 23 ? 10.727 17.531 18.641 1 36.94 23 LEU B CA 1
ATOM 1507 C C . LEU B 1 23 ? 9.648 18.297 17.875 1 36.94 23 LEU B C 1
ATOM 1509 O O . LEU B 1 23 ? 9.602 19.531 17.922 1 36.94 23 LEU B O 1
ATOM 1513 N N . THR B 1 24 ? 9.359 18.078 16.688 1 42.78 24 THR B N 1
ATOM 1514 C CA . THR B 1 24 ? 8.188 18.547 15.977 1 42.78 24 THR B CA 1
ATOM 1515 C C . THR B 1 24 ? 7.023 18.781 16.938 1 42.78 24 THR B C 1
ATOM 1517 O O . THR B 1 24 ? 5.875 18.938 16.5 1 42.78 24 THR B O 1
ATOM 1520 N N . ARG B 1 25 ? 7.176 18.594 18.141 1 47.94 25 ARG B N 1
ATOM 1521 C CA . ARG B 1 25 ? 6.199 18.875 19.188 1 47.94 25 ARG B CA 1
ATOM 1522 C C . ARG B 1 25 ? 5.688 20.312 19.109 1 47.94 25 ARG B C 1
ATOM 1524 O O . ARG B 1 25 ? 4.594 20.609 19.594 1 47.94 25 ARG B O 1
ATOM 1531 N N . GLY B 1 26 ? 6.43 21.281 18.516 1 58.06 26 GLY B N 1
ATOM 1532 C CA . GLY B 1 26 ? 5.961 22.656 18.672 1 58.06 26 GLY B CA 1
ATOM 1533 C C . GLY B 1 26 ? 5.305 23.203 17.422 1 58.06 26 GLY B C 1
ATOM 1534 O O . GLY B 1 26 ? 4.734 24.297 17.438 1 58.06 26 GLY B O 1
ATOM 1535 N N . MET B 1 27 ? 5.477 22.484 16.297 1 71.88 27 MET B N 1
ATOM 1536 C CA . MET B 1 27 ? 4.934 23.109 15.094 1 71.88 27 MET B CA 1
ATOM 1537 C C . MET B 1 27 ? 3.648 22.406 14.656 1 71.88 27 MET B C 1
ATOM 1539 O O . MET B 1 27 ? 3.422 21.25 15.008 1 71.88 27 MET B O 1
ATOM 1543 N N . ALA B 1 28 ? 2.758 23.188 14.203 1 85.69 28 ALA B N 1
ATOM 1544 C CA . ALA B 1 28 ? 1.551 22.625 13.594 1 85.69 28 ALA B CA 1
ATOM 1545 C C . ALA B 1 28 ? 1.896 21.531 12.586 1 85.69 28 ALA B C 1
ATOM 1547 O O . ALA B 1 28 ? 2.943 21.578 11.938 1 85.69 28 ALA B O 1
ATOM 1548 N N . LYS B 1 29 ? 1.16 20.516 12.672 1 90.5 29 LYS B N 1
ATOM 1549 C CA . LYS B 1 29 ? 1.42 19.469 11.695 1 90.5 29 LYS B CA 1
ATOM 1550 C C . LYS B 1 29 ? 0.225 19.266 10.766 1 90.5 29 LYS B C 1
ATOM 1552 O O . LYS B 1 29 ? -0.924 19.438 11.18 1 90.5 29 LYS B O 1
ATOM 1557 N N . ILE B 1 30 ? 0.543 18.938 9.578 1 92.69 30 ILE B N 1
ATOM 1558 C CA . ILE B 1 30 ? -0.455 18.562 8.578 1 92.69 30 ILE B CA 1
ATOM 1559 C C . ILE B 1 30 ? -0.53 17.047 8.469 1 92.69 30 ILE B C 1
ATOM 1561 O O . ILE B 1 30 ? 0.481 16.375 8.227 1 92.69 30 ILE B O 1
ATOM 1565 N N . GLN B 1 31 ? -1.707 16.547 8.703 1 95.62 31 GLN B N 1
ATOM 1566 C CA . GLN B 1 31 ? -1.947 15.117 8.672 1 95.62 31 GLN B CA 1
ATOM 1567 C C . GLN B 1 31 ? -2.988 14.75 7.621 1 95.62 31 GLN B C 1
ATOM 1569 O O . GLN B 1 31 ? -4.016 15.422 7.496 1 95.62 31 GLN B O 1
ATOM 1574 N N . VAL B 1 32 ? -2.674 13.734 6.852 1 96.44 32 VAL B N 1
ATOM 1575 C CA . VAL B 1 32 ? -3.609 13.234 5.848 1 96.44 32 VAL B CA 1
ATOM 1576 C C . VAL B 1 32 ? -4.055 11.82 6.207 1 96.44 32 VAL B C 1
ATOM 1578 O O . VAL B 1 32 ? -3.225 10.961 6.516 1 96.44 32 VAL B O 1
ATOM 1581 N N . ILE B 1 33 ? -5.348 11.594 6.16 1 97.94 33 ILE B N 1
ATOM 1582 C CA . ILE B 1 33 ? -5.871 10.242 6.359 1 97.94 33 ILE B CA 1
ATOM 1583 C C . ILE B 1 33 ? -6.625 9.797 5.113 1 97.94 33 ILE B C 1
ATOM 1585 O O . ILE B 1 33 ? -7.395 10.562 4.535 1 97.94 33 ILE B O 1
ATOM 1589 N N . MET B 1 34 ? -6.383 8.562 4.719 1 97.25 34 MET B N 1
ATOM 1590 C CA . MET B 1 34 ? -7.023 8.078 3.502 1 97.25 34 MET B CA 1
ATOM 1591 C C . MET B 1 34 ? -7.086 6.555 3.492 1 97.25 34 MET B C 1
ATOM 1593 O O . MET B 1 34 ? -6.285 5.891 4.152 1 97.25 34 MET B O 1
ATOM 1597 N N . ALA B 1 35 ? -8.062 6.082 2.814 1 97.94 35 ALA B N 1
ATOM 1598 C CA . ALA B 1 35 ? -8.195 4.664 2.494 1 97.94 35 ALA B CA 1
ATOM 1599 C C . ALA B 1 35 ? -7.957 4.414 1.008 1 97.94 35 ALA B C 1
ATOM 1601 O O . ALA B 1 35 ? -8.352 5.223 0.165 1 97.94 35 ALA B O 1
ATOM 1602 N N . LEU B 1 36 ? -7.305 3.332 0.737 1 95.62 36 LEU B N 1
ATOM 1603 C CA . LEU B 1 36 ? -7.078 3.002 -0.666 1 95.62 36 LEU B CA 1
ATOM 1604 C C . LEU B 1 36 ? -7.086 1.492 -0.878 1 95.62 36 LEU B C 1
ATOM 1606 O O . LEU B 1 36 ? -6.879 0.728 0.067 1 95.62 36 LEU B O 1
ATOM 1610 N N . THR B 1 37 ? -7.434 1.091 -2.105 1 95.38 37 THR B N 1
ATOM 1611 C CA . THR B 1 37 ? -7.309 -0.303 -2.514 1 95.38 37 THR B CA 1
ATOM 1612 C C . THR B 1 37 ? -5.844 -0.701 -2.65 1 95.38 37 THR B C 1
ATOM 1614 O O . THR B 1 37 ? -4.957 0.156 -2.619 1 95.38 37 THR B O 1
ATOM 1617 N N . LEU B 1 38 ? -5.594 -1.969 -2.75 1 93.12 38 LEU B N 1
ATOM 1618 C CA . LEU B 1 38 ? -4.223 -2.463 -2.863 1 93.12 38 LEU B CA 1
ATOM 1619 C C . LEU B 1 38 ? -3.533 -1.867 -4.086 1 93.12 38 LEU B C 1
ATOM 1621 O O . LEU B 1 38 ? -2.316 -1.658 -4.074 1 93.12 38 LEU B O 1
ATOM 1625 N N . ASP B 1 39 ? -4.383 -1.574 -5.098 1 91.44 39 ASP B N 1
ATOM 1626 C CA . ASP B 1 39 ? -3.801 -1.054 -6.328 1 91.44 39 ASP B CA 1
ATOM 1627 C C . ASP B 1 39 ? -3.865 0.472 -6.367 1 91.44 39 ASP B C 1
ATOM 1629 O O . ASP B 1 39 ? -3.629 1.084 -7.41 1 91.44 39 ASP B O 1
ATOM 1633 N N . GLY B 1 40 ? -4.293 1.159 -5.293 1 91.5 40 GLY B N 1
ATOM 1634 C CA . GLY B 1 40 ? -4.02 2.578 -5.125 1 91.5 40 GLY B CA 1
ATOM 1635 C C . GLY B 1 40 ? -5.199 3.457 -5.5 1 91.5 40 GLY B C 1
ATOM 1636 O O . GLY B 1 40 ? -5.023 4.637 -5.82 1 91.5 40 GLY B O 1
ATOM 1637 N N . PHE B 1 41 ? -6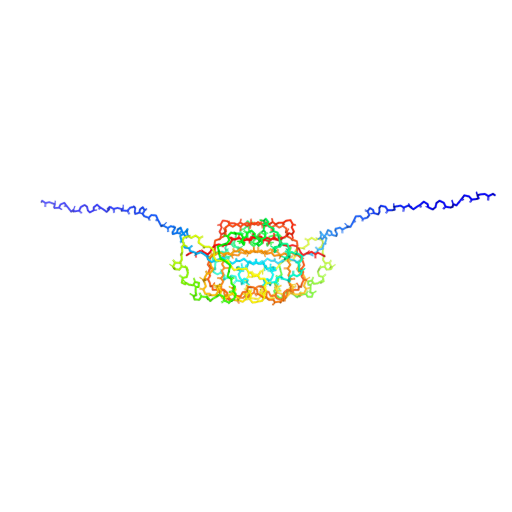.367 2.916 -5.441 1 93.38 41 PHE B N 1
ATOM 1638 C CA . PHE B 1 41 ? -7.527 3.717 -5.824 1 93.38 41 PHE B CA 1
ATOM 1639 C C . PHE B 1 41 ? -8.383 4.039 -4.605 1 93.38 41 PHE B C 1
ATOM 1641 O O . PHE B 1 41 ? -8.383 3.291 -3.625 1 93.38 41 PHE B O 1
ATOM 1648 N N . LEU B 1 42 ? -9.102 5.164 -4.727 1 96 42 LEU B N 1
ATOM 1649 C CA . LEU B 1 42 ? -10.102 5.516 -3.725 1 96 42 LEU B CA 1
ATOM 1650 C C . LEU B 1 42 ? -11.266 4.523 -3.742 1 96 42 LEU B C 1
ATOM 1652 O O . LEU B 1 42 ? -11.93 4.359 -4.77 1 96 42 LEU B O 1
ATOM 1656 N N . PRO B 1 43 ? -11.461 3.871 -2.654 1 96.88 43 PRO B N 1
ATOM 1657 C CA . PRO B 1 43 ? -12.602 2.943 -2.635 1 96.88 43 PRO B CA 1
ATOM 1658 C C . PRO B 1 43 ? -13.938 3.65 -2.811 1 96.88 43 PRO B C 1
ATOM 1660 O O . PRO B 1 43 ? -14.117 4.773 -2.332 1 96.88 43 PRO B O 1
ATOM 1663 N N . HIS B 1 44 ? -14.812 2.938 -3.426 1 96 44 HIS B N 1
ATOM 1664 C CA . HIS B 1 44 ? -16.156 3.484 -3.596 1 96 44 HIS B CA 1
ATOM 1665 C C . HIS B 1 44 ? -16.812 3.756 -2.248 1 96 44 HIS B C 1
ATOM 1667 O O . HIS B 1 44 ? -16.578 3.025 -1.281 1 96 44 HIS B O 1
ATOM 1673 N N . GLU B 1 45 ? -17.609 4.785 -2.232 1 94.25 45 GLU B N 1
ATOM 1674 C CA . GLU B 1 45 ? -18.266 5.176 -0.988 1 94.25 45 GLU B CA 1
ATOM 1675 C C . GLU B 1 45 ? -19.172 4.062 -0.467 1 94.25 45 GLU B C 1
ATOM 1677 O O . GLU B 1 45 ? -19.375 3.936 0.743 1 94.25 45 GLU B O 1
ATOM 1682 N N . ASP B 1 46 ? -19.672 3.213 -1.393 1 94.94 46 ASP B N 1
ATOM 1683 C CA . ASP B 1 46 ? -20.609 2.166 -0.993 1 94.94 46 ASP B CA 1
ATOM 1684 C C . ASP B 1 46 ? -19.875 0.869 -0.664 1 94.94 46 ASP B C 1
ATOM 1686 O O . ASP B 1 46 ? -20.5 -0.112 -0.245 1 94.94 46 ASP B O 1
ATOM 1690 N N . GLU B 1 47 ? -18.625 0.841 -0.836 1 96.62 47 GLU B N 1
ATOM 1691 C CA . GLU B 1 47 ? -17.812 -0.309 -0.434 1 96.62 47 GLU B CA 1
ATOM 1692 C C . GLU B 1 47 ? -17.891 -0.538 1.072 1 96.62 47 GLU B C 1
ATOM 1694 O O . GLU B 1 47 ? -17.672 0.385 1.858 1 96.62 47 GLU B O 1
ATOM 1699 N N . MET B 1 48 ? -18.188 -1.755 1.47 1 97.56 48 MET B N 1
ATOM 1700 C CA . MET B 1 48 ? -18.406 -2.082 2.875 1 97.56 48 MET B CA 1
ATOM 1701 C C . MET B 1 48 ? -17.188 -1.741 3.713 1 97.56 48 MET B C 1
ATOM 1703 O O . MET B 1 48 ? -17.312 -1.211 4.82 1 97.56 48 MET B O 1
ATOM 1707 N N . LEU B 1 49 ? -16.078 -2.053 3.254 1 98.19 49 LEU B N 1
ATOM 1708 C CA . LEU B 1 49 ? -14.852 -1.783 3.996 1 98.19 49 LEU B CA 1
ATOM 1709 C C . LEU B 1 49 ? -14.609 -0.282 4.125 1 98.19 49 LEU B C 1
ATOM 1711 O O . LEU B 1 49 ? -14.117 0.185 5.152 1 98.19 49 LEU B O 1
ATOM 1715 N N . MET B 1 50 ? -14.938 0.47 3.117 1 98.25 50 MET B N 1
ATOM 1716 C CA . MET B 1 50 ? -14.82 1.924 3.193 1 98.25 50 MET B CA 1
ATOM 1717 C C . MET B 1 50 ? -15.797 2.492 4.223 1 98.25 50 MET B C 1
ATOM 1719 O O . MET B 1 50 ? -15.453 3.412 4.965 1 98.25 50 MET B O 1
ATOM 1723 N N . ARG B 1 51 ? -16.953 1.965 4.242 1 98.12 51 ARG B N 1
ATOM 1724 C CA . ARG B 1 51 ? -17.922 2.385 5.254 1 98.12 51 ARG B CA 1
ATOM 1725 C C . ARG B 1 51 ? -17.391 2.125 6.66 1 98.12 51 ARG B C 1
ATOM 1727 O O . ARG B 1 51 ? -17.547 2.959 7.555 1 98.12 51 ARG B O 1
ATOM 1734 N N . TRP B 1 52 ? -16.812 0.979 6.789 1 98.62 52 TRP B N 1
ATOM 1735 C CA . TRP B 1 52 ? -16.219 0.655 8.078 1 98.62 52 TRP B CA 1
ATOM 1736 C C . TRP B 1 52 ? -15.188 1.703 8.484 1 98.62 52 TRP B C 1
ATOM 1738 O O . TRP B 1 52 ? -15.172 2.166 9.625 1 98.62 52 TRP B O 1
ATOM 1748 N N . VAL B 1 53 ? -14.312 2.107 7.59 1 98.56 53 VAL B N 1
ATOM 1749 C CA . VAL B 1 53 ? -13.266 3.088 7.852 1 98.56 53 VAL B CA 1
ATOM 1750 C C . VAL B 1 53 ? -13.891 4.426 8.227 1 98.56 53 VAL B C 1
ATOM 1752 O O . VAL B 1 53 ? -13.438 5.094 9.164 1 98.56 53 VAL B O 1
ATOM 1755 N N . ARG B 1 54 ? -14.891 4.777 7.602 1 97.88 54 ARG B N 1
ATOM 1756 C CA . ARG B 1 54 ? -15.516 6.09 7.766 1 97.88 54 ARG B CA 1
ATOM 1757 C C . ARG B 1 54 ? -16.312 6.16 9.062 1 97.88 54 ARG B C 1
ATOM 1759 O O . ARG B 1 54 ? -16.375 7.219 9.695 1 97.88 54 ARG B O 1
ATOM 1766 N N . GLU B 1 55 ? -16.781 4.988 9.484 1 97.81 55 GLU B N 1
ATOM 1767 C CA . GLU B 1 55 ? -17.781 5.039 10.547 1 97.81 55 GLU B CA 1
ATOM 1768 C C . GLU B 1 55 ? -17.234 4.473 11.852 1 97.81 55 GLU B C 1
ATOM 1770 O O . GLU B 1 55 ? -17.766 4.746 12.922 1 97.81 55 GLU B O 1
ATOM 1775 N N . ASN B 1 56 ? -16.266 3.65 11.727 1 98.31 56 ASN B N 1
ATOM 1776 C CA . ASN B 1 56 ? -15.75 3.045 12.953 1 98.31 56 ASN B CA 1
ATOM 1777 C C . ASN B 1 56 ? -15.141 4.09 13.883 1 98.31 56 ASN B C 1
ATOM 1779 O O . ASN B 1 56 ? -14.109 4.676 13.57 1 98.31 56 ASN B O 1
ATOM 1783 N N . LYS B 1 57 ? -15.711 4.305 15.039 1 97.5 57 LYS B N 1
ATOM 1784 C CA . LYS B 1 57 ? -15.336 5.383 15.945 1 97.5 57 LYS B CA 1
ATOM 1785 C C . LYS B 1 57 ? -13.984 5.109 16.594 1 97.5 57 LYS B C 1
ATOM 1787 O O . LYS B 1 57 ? -13.211 6.035 16.859 1 97.5 57 LYS B O 1
ATOM 1792 N N . ARG B 1 58 ? -13.734 3.877 16.766 1 97.19 58 ARG B N 1
ATOM 1793 C CA . ARG B 1 58 ? -12.562 3.498 17.547 1 97.19 58 ARG B CA 1
ATOM 1794 C C . ARG B 1 58 ? -11.32 3.43 16.656 1 97.19 58 ARG B C 1
ATOM 1796 O O . ARG B 1 58 ? -10.242 3.857 17.078 1 97.19 58 ARG B O 1
ATOM 1803 N N . TYR B 1 59 ? -11.484 2.928 15.453 1 97.81 59 TYR B N 1
ATOM 1804 C CA . TYR B 1 59 ? -10.281 2.582 14.703 1 97.81 59 TYR B CA 1
ATOM 1805 C C . TYR B 1 59 ? -10.25 3.295 13.359 1 97.81 59 TYR B C 1
ATOM 1807 O O . TYR B 1 59 ? -9.219 3.314 12.68 1 97.81 59 TYR B O 1
ATOM 1815 N N . GLY B 1 60 ? -11.352 3.891 12.984 1 98.12 60 GLY B N 1
ATOM 1816 C CA . GLY B 1 60 ? -11.469 4.48 11.656 1 98.12 60 GLY B CA 1
ATOM 1817 C C . GLY B 1 60 ? -11.172 5.969 11.641 1 98.12 60 GLY B C 1
ATOM 1818 O O . GLY B 1 60 ? -10.445 6.473 12.5 1 98.12 60 GLY B O 1
ATOM 1819 N N . PHE B 1 61 ? -11.672 6.664 10.625 1 98.38 61 PHE B N 1
ATOM 1820 C CA . PHE B 1 61 ? -11.422 8.078 10.391 1 98.38 61 PHE B CA 1
ATOM 1821 C C . PHE B 1 61 ? -11.82 8.914 11.602 1 98.38 61 PHE B C 1
ATOM 1823 O O . PHE B 1 61 ? -11.125 9.859 11.961 1 98.38 61 PHE B O 1
ATOM 1830 N N . PRO B 1 62 ? -12.961 8.516 12.273 1 98.25 62 PRO B N 1
ATOM 1831 C CA . PRO B 1 62 ? -13.406 9.359 13.391 1 98.25 62 PRO B CA 1
ATOM 1832 C C . PRO B 1 62 ? -12.359 9.484 14.492 1 98.25 62 PRO B C 1
ATOM 1834 O O . PRO B 1 62 ? -12.289 10.516 15.164 1 98.25 62 PRO B O 1
ATOM 1837 N N . ARG B 1 63 ? -11.578 8.523 14.695 1 97.19 63 ARG B N 1
ATOM 1838 C CA . ARG B 1 63 ? -10.523 8.586 15.695 1 97.19 63 ARG B CA 1
ATOM 1839 C C . ARG B 1 63 ? -9.586 9.758 15.422 1 97.19 63 ARG B C 1
ATOM 1841 O O . ARG B 1 63 ? -9.219 10.492 16.344 1 97.19 63 ARG B O 1
ATOM 1848 N N . TRP B 1 64 ? -9.25 9.984 14.234 1 96.94 64 TRP B N 1
ATOM 1849 C CA . TRP B 1 64 ? -8.305 11.023 13.852 1 96.94 64 TRP B CA 1
ATOM 1850 C C . TRP B 1 64 ? -9 12.383 13.758 1 96.94 64 TRP B C 1
ATOM 1852 O O . TRP B 1 64 ? -8.406 13.414 14.094 1 96.94 64 TRP B O 1
ATOM 1862 N N . GLN B 1 65 ? -10.18 12.297 13.328 1 97.06 65 GLN B N 1
ATOM 1863 C CA . GLN B 1 65 ? -10.953 13.523 13.219 1 97.06 65 GLN B CA 1
ATOM 1864 C C . GLN B 1 65 ? -11.164 14.164 14.586 1 97.06 65 GLN B C 1
ATOM 1866 O O . GLN B 1 65 ? -11.133 15.391 14.711 1 97.06 65 GLN B O 1
ATOM 1871 N N . ARG B 1 66 ? -11.305 13.352 15.547 1 96.06 66 ARG B N 1
ATOM 1872 C CA . ARG B 1 66 ? -11.523 13.852 16.891 1 96.06 66 ARG B CA 1
ATOM 1873 C C . ARG B 1 66 ? -10.25 14.461 17.469 1 96.06 66 ARG B C 1
ATOM 1875 O O . ARG B 1 66 ? -10.305 15.352 18.328 1 96.06 66 ARG B O 1
ATOM 1882 N N . GLN B 1 67 ? -9.125 14.031 17 1 93.81 67 GLN B N 1
ATOM 1883 C CA . GLN B 1 67 ? -7.84 14.484 17.516 1 93.81 67 GLN B CA 1
ATOM 1884 C C . GLN B 1 67 ? -7.367 15.742 16.797 1 93.81 67 GLN B C 1
ATOM 1886 O O . GLN B 1 67 ? -6.453 16.422 17.266 1 93.81 67 GLN B O 1
ATOM 1891 N N . ALA B 1 68 ? -7.941 16.047 15.711 1 94.75 68 ALA B N 1
ATOM 1892 C CA . ALA B 1 68 ? -7.512 17.172 14.875 1 94.75 68 ALA B CA 1
ATOM 1893 C C . ALA B 1 68 ? -7.945 18.5 15.492 1 94.75 68 ALA B C 1
ATOM 1895 O O . ALA B 1 68 ? -9.023 18.594 16.078 1 94.75 68 ALA B O 1
ATOM 1896 N N . THR B 1 69 ? -7.09 19.453 15.344 1 91.81 69 THR B N 1
ATOM 1897 C CA . THR B 1 69 ? -7.441 20.812 15.742 1 91.81 69 THR B CA 1
ATOM 1898 C C . THR B 1 69 ? -8.305 21.484 14.68 1 91.81 69 THR B C 1
ATOM 1900 O O . THR B 1 69 ? -9.312 22.125 14.992 1 91.81 69 THR B O 1
ATOM 1903 N N . PHE B 1 70 ? -7.867 21.328 13.43 1 90 70 PHE B N 1
ATOM 1904 C CA . PHE B 1 70 ? -8.602 21.875 12.297 1 90 70 PHE B CA 1
ATOM 1905 C C . PHE B 1 70 ? -8.789 20.828 11.211 1 90 70 PHE B C 1
ATOM 1907 O O . PHE B 1 70 ? -7.922 19.969 11.016 1 90 70 PHE B O 1
ATOM 1914 N N . HIS B 1 71 ? -9.914 20.922 10.609 1 93.56 71 HIS B N 1
ATOM 1915 C CA . HIS B 1 71 ? -10.148 20.141 9.398 1 93.56 71 HIS B CA 1
ATOM 1916 C C . HIS B 1 71 ? -9.992 21 8.148 1 93.56 71 HIS B C 1
ATOM 1918 O O . HIS B 1 71 ? -10.602 22.062 8.047 1 93.56 71 HIS B O 1
ATOM 1924 N N . ILE B 1 72 ? -9.133 20.484 7.266 1 91.56 72 ILE B N 1
ATOM 1925 C CA . ILE B 1 72 ? -8.898 21.281 6.07 1 91.56 72 ILE B CA 1
ATOM 1926 C C . ILE B 1 72 ? -9.461 20.562 4.848 1 91.56 72 ILE B C 1
ATOM 1928 O O . ILE B 1 72 ? -9.445 19.328 4.781 1 91.56 72 ILE B O 1
ATOM 1932 N N . TYR B 1 73 ? -9.922 21.391 3.842 1 89.5 73 TYR B N 1
ATOM 1933 C CA . TYR B 1 73 ? -10.617 20.922 2.65 1 89.5 73 TYR B CA 1
ATOM 1934 C C . TYR B 1 73 ? -10.086 21.609 1.398 1 89.5 73 TYR B C 1
ATOM 1936 O O . TYR B 1 73 ? -9.328 22.578 1.489 1 89.5 73 TYR B O 1
ATOM 1944 N N . PRO B 1 74 ? -10.305 21.109 0.136 1 86.44 74 PRO B N 1
ATOM 1945 C CA . PRO B 1 74 ? -9.758 21.641 -1.12 1 86.44 74 PRO B CA 1
ATOM 1946 C C . PRO B 1 74 ? -9.922 23.141 -1.257 1 86.44 74 PRO B C 1
ATOM 1948 O O . PRO B 1 74 ? -9.133 23.797 -1.944 1 86.44 74 PRO B O 1
ATOM 1951 N N . HIS B 1 75 ? -10.758 23.734 -0.511 1 84.19 75 HIS B N 1
ATOM 1952 C CA . HIS B 1 75 ? -10.93 25.172 -0.638 1 84.19 75 HIS B CA 1
ATOM 1953 C C . HIS B 1 75 ? -10.008 25.938 0.313 1 84.19 75 HIS B C 1
ATOM 1955 O O . HIS B 1 75 ? -9.898 27.156 0.238 1 84.19 75 HIS B O 1
ATOM 1961 N N . TYR B 1 76 ? -9.375 25.203 1.177 1 81.44 76 TYR B N 1
ATOM 1962 C CA . TYR B 1 76 ? -8.359 25.828 2.02 1 81.44 76 TYR B CA 1
ATOM 1963 C C . TYR B 1 76 ? -7.059 26.031 1.252 1 81.44 76 TYR B C 1
ATOM 1965 O O . TYR B 1 76 ? -6.492 25.062 0.719 1 81.44 76 TYR B O 1
ATOM 1973 N N . GLY B 1 77 ? -6.562 27.156 1.105 1 81 77 GLY B N 1
ATOM 1974 C CA . GLY B 1 77 ? -5.402 27.484 0.287 1 81 77 GLY B CA 1
ATOM 1975 C C . GLY B 1 77 ? -4.117 26.859 0.802 1 81 77 GLY B C 1
ATOM 1976 O O . GLY B 1 77 ? -3.84 26.906 2.002 1 81 77 GLY B O 1
ATOM 1977 N N . LEU B 1 78 ? -3.33 26.344 -0.017 1 78.12 78 LEU B N 1
ATOM 1978 C CA . LEU B 1 78 ? -2.049 25.734 0.313 1 78.12 78 LEU B CA 1
ATOM 1979 C C . LEU B 1 78 ? -1.08 26.766 0.879 1 78.12 78 LEU B C 1
ATOM 1981 O O . LEU B 1 78 ? -0.29 26.453 1.774 1 78.12 78 LEU B O 1
ATOM 1985 N N . MET B 1 79 ? -1.251 28.016 0.431 1 74.06 79 MET B N 1
ATOM 1986 C CA . MET B 1 79 ? -0.396 29.094 0.908 1 74.06 79 MET B CA 1
ATOM 1987 C C . MET B 1 79 ? -0.673 29.406 2.377 1 74.06 79 MET B C 1
ATOM 1989 O O . MET B 1 79 ? 0.249 29.703 3.135 1 74.06 79 MET B O 1
ATOM 1993 N N . ASP B 1 80 ? -1.935 29.266 2.711 1 78.19 80 ASP B N 1
ATOM 1994 C CA . ASP B 1 80 ? -2.307 29.5 4.105 1 78.19 80 ASP B CA 1
ATOM 1995 C C . ASP B 1 80 ? -1.683 28.438 5.016 1 78.19 80 ASP B C 1
ATOM 1997 O O . ASP B 1 80 ? -1.286 28.734 6.145 1 78.19 80 ASP B O 1
ATOM 2001 N N . LEU B 1 81 ? -1.546 27.266 4.434 1 81.31 81 LEU B N 1
ATOM 2002 C CA . LEU B 1 81 ? -1.008 26.172 5.227 1 81.31 81 LEU B CA 1
ATOM 2003 C C . LEU B 1 81 ? 0.494 26.328 5.434 1 81.31 81 LEU B C 1
ATOM 2005 O O . LEU B 1 81 ? 1.021 25.984 6.492 1 81.31 81 LEU B O 1
ATOM 2009 N N . LEU B 1 82 ? 1.154 26.875 4.484 1 75.69 82 LEU B N 1
ATOM 2010 C CA . LEU B 1 82 ? 2.584 27.141 4.617 1 75.69 82 LEU B CA 1
ATOM 2011 C C . LEU B 1 82 ? 2.85 28.109 5.758 1 75.69 82 LEU B C 1
ATOM 2013 O O . LEU B 1 82 ? 3.805 27.938 6.52 1 75.69 82 LEU B O 1
ATOM 2017 N N . ASN B 1 83 ? 1.983 29.094 5.809 1 73.31 83 ASN B N 1
ATOM 2018 C CA . ASN B 1 83 ? 2.115 30.125 6.84 1 73.31 83 ASN B CA 1
ATOM 2019 C C . ASN B 1 83 ? 1.798 29.562 8.227 1 73.31 83 ASN B C 1
ATOM 2021 O O . ASN B 1 83 ? 2.42 29.953 9.211 1 73.31 83 ASN B O 1
ATOM 2025 N N . VAL B 1 84 ? 0.822 28.75 8.25 1 68.38 84 VAL B N 1
ATOM 2026 C CA . VAL B 1 84 ? 0.39 28.172 9.523 1 68.38 84 VAL B CA 1
ATOM 2027 C C . VAL B 1 84 ? 1.508 27.328 10.117 1 68.38 84 VAL B C 1
ATOM 2029 O O . VAL B 1 84 ? 1.729 27.328 11.328 1 68.38 84 VAL B O 1
ATOM 2032 N N . LYS B 1 85 ? 2.111 26.641 9.289 1 65 85 LYS B N 1
ATOM 2033 C CA . LYS B 1 85 ? 3.221 25.812 9.766 1 65 85 LYS B CA 1
ATOM 2034 C C . LYS B 1 85 ? 4.305 26.672 10.406 1 65 85 LYS B C 1
ATOM 2036 O O . LYS B 1 85 ? 4.965 26.234 11.352 1 65 85 LYS B O 1
ATOM 2041 N N . GLU B 1 86 ? 4.395 27.844 9.844 1 64.94 86 GLU B N 1
ATOM 2042 C CA . GLU B 1 86 ? 5.43 28.734 10.344 1 64.94 86 GLU B CA 1
ATOM 2043 C C . GLU B 1 86 ? 4.957 29.484 11.578 1 64.94 86 GLU B C 1
ATOM 2045 O O . GLU B 1 86 ? 5.758 29.812 12.461 1 64.94 86 GLU B O 1
ATOM 2050 N N . LYS B 1 87 ? 3.662 29.984 11.414 1 59.84 87 LYS B N 1
ATOM 2051 C CA . LYS B 1 87 ? 3.207 30.922 12.445 1 59.84 87 LYS B CA 1
ATOM 2052 C C . LYS B 1 87 ? 2.627 30.172 13.641 1 59.84 87 LYS B C 1
ATOM 2054 O O . LYS B 1 87 ? 2.629 30.688 14.766 1 59.84 87 LYS B O 1
ATOM 2059 N N . HIS B 1 88 ? 1.592 29.281 13.211 1 56.75 88 HIS B N 1
ATOM 2060 C CA . HIS B 1 88 ? 0.683 28.859 14.273 1 56.75 88 HIS B CA 1
ATOM 2061 C C . HIS B 1 88 ? 1.406 28.031 15.32 1 56.75 88 HIS B C 1
ATOM 2063 O O . HIS B 1 88 ? 2.48 27.484 15.055 1 56.75 88 HIS B O 1
ATOM 2069 N N . ASP B 1 89 ? 0.437 28.141 16.562 1 56.75 89 ASP B N 1
ATOM 2070 C CA . ASP B 1 89 ? 0.656 27.656 17.922 1 56.75 89 ASP B CA 1
ATOM 2071 C C . ASP B 1 89 ? 1.099 26.188 17.906 1 56.75 89 ASP B C 1
ATOM 2073 O O . ASP B 1 89 ? 0.776 25.453 16.984 1 56.75 89 ASP B O 1
ATOM 2077 N N . LYS B 1 90 ? 1.805 25.797 18.844 1 62 90 LYS B N 1
ATOM 2078 C CA . LYS B 1 90 ? 2.416 24.562 19.344 1 62 90 LYS B CA 1
ATOM 2079 C C . LYS B 1 90 ? 1.392 23.438 19.438 1 62 90 LYS B C 1
ATOM 2081 O O . LYS B 1 90 ? 0.3 23.625 19.969 1 62 90 LYS B O 1
ATOM 2086 N N . ASP B 1 91 ? 1.184 22.609 18.578 1 77.75 91 ASP B N 1
ATOM 2087 C CA . ASP B 1 91 ? 0.521 21.328 18.812 1 77.75 91 ASP B CA 1
ATOM 2088 C C . ASP B 1 91 ? -0.761 21.219 17.984 1 77.75 91 ASP B C 1
ATOM 2090 O O . ASP B 1 91 ? -1.672 20.469 18.344 1 77.75 91 ASP B O 1
ATOM 2094 N N . CYS B 1 92 ? -0.902 22.109 16.953 1 87.75 92 CYS B N 1
ATOM 2095 C CA . CYS B 1 92 ? -2.117 22.016 16.141 1 87.75 92 CYS B CA 1
ATOM 2096 C C . CYS B 1 92 ? -1.977 20.953 15.062 1 87.75 92 CYS B C 1
ATOM 2098 O O . CYS B 1 92 ? -0.913 20.828 14.453 1 87.75 92 CYS B O 1
ATOM 2100 N N . ILE B 1 93 ? -3.033 20.312 14.938 1 92.12 93 ILE B N 1
ATOM 2101 C CA . ILE B 1 93 ? -3.113 19.312 13.875 1 92.12 93 ILE B CA 1
ATOM 2102 C C . ILE B 1 93 ? -4.121 19.766 12.82 1 92.12 93 ILE B C 1
ATOM 2104 O O . ILE B 1 93 ? -5.309 19.938 13.117 1 92.12 93 ILE B O 1
ATOM 2108 N N . TYR B 1 94 ? -3.623 20.031 11.648 1 92.75 94 TYR B N 1
ATOM 2109 C CA . TYR B 1 94 ? -4.465 20.266 10.477 1 92.75 94 TYR B CA 1
ATOM 2110 C C . TYR B 1 94 ? -4.711 18.969 9.711 1 92.75 94 TYR B C 1
ATOM 2112 O O . TYR B 1 94 ? -3.797 18.438 9.094 1 92.75 94 TYR B O 1
ATOM 2120 N N . LEU B 1 95 ? -5.957 18.516 9.711 1 96 95 LEU B N 1
ATOM 2121 C CA . LEU B 1 95 ? -6.27 17.203 9.172 1 96 95 LEU B CA 1
ATOM 2122 C C . LEU B 1 95 ? -6.996 17.328 7.832 1 96 95 LEU B C 1
ATOM 2124 O O . LEU B 1 95 ? -7.977 18.062 7.719 1 96 95 LEU B O 1
ATOM 2128 N N . ALA B 1 96 ? -6.477 16.641 6.891 1 96.38 96 ALA B N 1
ATOM 2129 C CA . ALA B 1 96 ? -7.156 16.453 5.613 1 96.38 96 ALA B CA 1
ATOM 2130 C C . ALA B 1 96 ? -7.574 14.992 5.43 1 96.38 96 ALA B C 1
ATOM 2132 O O . ALA B 1 96 ? -6.73 14.094 5.406 1 96.38 96 ALA B O 1
ATOM 2133 N N . GLY B 1 97 ? -8.852 14.742 5.336 1 96.56 97 GLY B N 1
ATOM 2134 C CA . GLY B 1 97 ? -9.383 13.43 5.031 1 96.56 97 GLY B CA 1
ATOM 2135 C C . GLY B 1 97 ? -9.789 13.273 3.576 1 96.56 97 GLY B C 1
ATOM 2136 O O . GLY B 1 97 ? -10.344 14.195 2.98 1 96.56 97 GLY B O 1
ATOM 2137 N N . VAL B 1 98 ? -9.492 12.102 3.02 1 96.31 98 VAL B N 1
ATOM 2138 C CA . VAL B 1 98 ? -9.836 11.859 1.622 1 96.31 98 VAL B CA 1
ATOM 2139 C C . VAL B 1 98 ? -11.102 11.016 1.539 1 96.31 98 VAL B C 1
ATOM 2141 O O . VAL B 1 98 ? -11.156 9.898 2.074 1 96.31 98 VAL B O 1
ATOM 2144 N N . GLY B 1 99 ? -12.07 11.531 0.832 1 93.44 99 GLY B N 1
ATOM 2145 C CA . GLY B 1 99 ? -13.328 10.812 0.726 1 93.44 99 GLY B CA 1
ATOM 2146 C C . GLY B 1 99 ? -13.938 10.875 -0.662 1 93.44 99 GLY B C 1
ATOM 2147 O O . GLY B 1 99 ? -14.867 10.125 -0.975 1 93.44 99 GLY B O 1
ATOM 2148 N N . ASP B 1 100 ? -13.438 11.773 -1.463 1 93.88 100 ASP B N 1
ATOM 2149 C CA . ASP B 1 100 ? -13.945 11.93 -2.82 1 93.88 100 ASP B CA 1
ATOM 2150 C C . ASP B 1 100 ? -12.867 12.484 -3.752 1 93.88 100 ASP B C 1
ATOM 2152 O O . ASP B 1 100 ? -11.711 12.641 -3.35 1 93.88 100 ASP B O 1
ATOM 2156 N N . GLY B 1 101 ? -13.25 12.688 -4.957 1 93.19 101 GLY B N 1
ATOM 2157 C CA . GLY B 1 101 ? -12.305 13.164 -5.953 1 93.19 101 GLY B CA 1
ATOM 2158 C C . GLY B 1 101 ? -11.656 14.484 -5.586 1 93.19 101 GLY B C 1
ATOM 2159 O O . GLY B 1 101 ? -10.453 14.664 -5.773 1 93.19 101 GLY B O 1
ATOM 2160 N N . GLY B 1 102 ? -12.438 15.422 -5.145 1 93.69 102 GLY B N 1
ATOM 2161 C CA . GLY B 1 102 ? -11.914 16.719 -4.758 1 93.69 102 GLY B CA 1
ATOM 2162 C C . GLY B 1 102 ? -10.898 16.641 -3.635 1 93.69 102 GLY B C 1
ATOM 2163 O O . GLY B 1 102 ? -9.836 17.266 -3.709 1 93.69 102 GLY B O 1
ATOM 2164 N N . SER B 1 103 ? -11.266 15.914 -2.639 1 94.75 103 SER B N 1
ATOM 2165 C CA . SER B 1 103 ? -10.336 15.773 -1.518 1 94.75 103 SER B CA 1
ATOM 2166 C C . SER B 1 103 ? -9.117 14.953 -1.912 1 94.75 103 SER B C 1
ATOM 2168 O O . SER B 1 103 ? -8.031 15.148 -1.36 1 94.75 103 SER B O 1
ATOM 2170 N N . ALA B 1 104 ? -9.273 14.031 -2.811 1 94.06 104 ALA B N 1
ATOM 2171 C CA . ALA B 1 104 ? -8.125 13.297 -3.344 1 94.06 104 ALA B CA 1
ATOM 2172 C C . ALA B 1 104 ? -7.145 14.234 -4.039 1 94.06 104 ALA B C 1
ATOM 2174 O O . ALA B 1 104 ? -5.934 14.148 -3.82 1 94.06 104 ALA B O 1
ATOM 2175 N N . GLU B 1 105 ? -7.648 15.07 -4.863 1 91.5 105 GLU B N 1
ATOM 2176 C CA . GLU B 1 105 ? -6.82 16.047 -5.562 1 91.5 105 GLU B CA 1
ATOM 2177 C C . GLU B 1 105 ? -6.125 16.984 -4.574 1 91.5 105 GLU B C 1
ATOM 2179 O O . GLU B 1 105 ? -4.957 17.328 -4.758 1 91.5 105 GLU B O 1
ATOM 2184 N N . TYR B 1 106 ? -6.863 17.391 -3.598 1 93.12 106 TYR B N 1
ATOM 2185 C CA . TYR B 1 106 ? -6.305 18.266 -2.572 1 93.12 106 TYR B CA 1
ATOM 2186 C C . TYR B 1 106 ? -5.152 17.578 -1.845 1 93.12 106 TYR B C 1
ATOM 2188 O O . TYR B 1 106 ? -4.094 18.188 -1.652 1 93.12 106 TYR B O 1
ATOM 2196 N N . ALA B 1 107 ? -5.371 16.359 -1.43 1 92.38 107 ALA B N 1
ATOM 2197 C CA . ALA B 1 107 ? -4.316 15.602 -0.768 1 92.38 107 ALA B CA 1
ATOM 2198 C C . ALA B 1 107 ? -3.092 15.461 -1.67 1 92.38 107 ALA B C 1
ATOM 2200 O O . ALA B 1 107 ? -1.955 15.586 -1.209 1 92.38 107 ALA B O 1
ATOM 2201 N N . ASP B 1 108 ? -3.379 15.188 -2.965 1 90.62 108 ASP B N 1
ATOM 2202 C CA . ASP B 1 108 ? -2.293 15.109 -3.936 1 90.62 108 ASP B CA 1
ATOM 2203 C C . ASP B 1 108 ? -1.448 16.391 -3.922 1 90.62 108 ASP B C 1
ATOM 2205 O O . ASP B 1 108 ? -0.218 16.312 -3.936 1 90.62 108 ASP B O 1
ATOM 2209 N N . GLY B 1 109 ? -2.098 17.469 -3.93 1 89.25 109 GLY B N 1
ATOM 2210 C CA . GLY B 1 109 ? -1.395 18.734 -3.842 1 89.25 109 GLY B CA 1
ATOM 2211 C C . GLY B 1 109 ? -0.559 18.875 -2.582 1 89.25 109 GLY B C 1
ATOM 2212 O O . GLY B 1 109 ? 0.578 19.344 -2.633 1 89.25 109 GLY B O 1
ATOM 2213 N N . LEU B 1 110 ? -1.082 18.469 -1.435 1 91.19 110 LEU B N 1
ATOM 2214 C CA . LEU B 1 110 ? -0.356 18.547 -0.171 1 91.19 110 LEU B CA 1
ATOM 2215 C C . LEU B 1 110 ? 0.917 17.703 -0.228 1 91.19 110 LEU B C 1
ATOM 2217 O O . LEU B 1 110 ? 1.968 18.125 0.256 1 91.19 110 LEU B O 1
ATOM 2221 N N . PHE B 1 111 ? 0.802 16.531 -0.793 1 90.88 111 PHE B N 1
ATOM 2222 C CA . PHE B 1 111 ? 1.962 15.648 -0.907 1 90.88 111 PHE B CA 1
ATOM 2223 C C . PHE B 1 111 ? 2.965 16.203 -1.91 1 90.88 111 PHE B C 1
ATOM 2225 O O . PHE B 1 111 ? 4.176 16.156 -1.681 1 90.88 111 PHE B O 1
ATOM 2232 N N . ARG B 1 112 ? 2.484 16.719 -3.018 1 87.31 112 ARG B N 1
ATOM 2233 C CA . ARG B 1 112 ? 3.336 17.234 -4.082 1 87.31 112 ARG B CA 1
ATOM 2234 C C . ARG B 1 112 ? 4.195 18.391 -3.58 1 87.31 112 ARG B C 1
ATOM 2236 O O . ARG B 1 112 ? 5.34 18.562 -4.008 1 87.31 112 ARG B O 1
ATOM 2243 N N . TYR B 1 113 ? 3.682 19.141 -2.701 1 86.5 113 TYR B N 1
ATOM 2244 C CA . TYR B 1 113 ? 4.41 20.312 -2.213 1 86.5 113 TYR B CA 1
ATOM 2245 C C . TYR B 1 113 ? 5.125 20 -0.905 1 86.5 113 TYR B C 1
ATOM 2247 O O . TYR B 1 113 ? 5.602 20.906 -0.219 1 86.5 113 TYR B O 1
ATOM 2255 N N . ASN B 1 114 ? 5.09 18.688 -0.508 1 87.62 114 ASN B N 1
ATOM 2256 C CA . ASN B 1 114 ? 5.801 18.203 0.668 1 87.62 114 ASN B CA 1
ATOM 2257 C C . ASN B 1 114 ? 5.324 18.891 1.941 1 87.62 114 ASN B C 1
ATOM 2259 O O . ASN B 1 114 ? 6.133 19.266 2.793 1 87.62 114 ASN B O 1
ATOM 2263 N N . LEU B 1 115 ? 4.02 19.062 2.053 1 89.38 115 LEU B N 1
ATOM 2264 C CA . LEU B 1 115 ? 3.455 19.75 3.207 1 89.38 115 LEU B CA 1
ATOM 2265 C C . LEU B 1 115 ? 2.977 18.75 4.254 1 89.38 115 LEU B C 1
ATOM 2267 O O . LEU B 1 115 ? 2.73 19.125 5.406 1 89.38 115 LEU B O 1
ATOM 2271 N N . VAL B 1 116 ? 2.852 17.531 3.904 1 92.44 116 VAL B N 1
ATOM 2272 C CA . VAL B 1 116 ? 2.289 16.516 4.801 1 92.44 116 VAL B CA 1
ATOM 2273 C C . VAL B 1 116 ? 3.355 16.062 5.793 1 92.44 116 VAL B C 1
ATOM 2275 O O . VAL B 1 116 ? 4.426 15.594 5.395 1 92.44 116 VAL B O 1
ATOM 2278 N N . ASP B 1 117 ? 3.027 16.109 7.031 1 92.62 117 ASP B N 1
ATOM 2279 C CA . ASP B 1 117 ? 3.939 15.68 8.086 1 92.62 117 ASP B CA 1
ATOM 2280 C C . ASP B 1 117 ? 3.666 14.227 8.477 1 92.62 117 ASP B C 1
ATOM 2282 O O . ASP B 1 117 ? 4.594 13.477 8.789 1 92.62 117 ASP B O 1
ATOM 2286 N N . GLU B 1 118 ? 2.412 13.891 8.531 1 95.31 118 GLU B N 1
ATOM 2287 C CA . GLU B 1 118 ? 1.979 12.547 8.906 1 95.31 118 GLU B CA 1
ATOM 2288 C C . GLU B 1 118 ? 0.838 12.062 8.016 1 95.31 118 GLU B C 1
ATOM 2290 O O . GLU B 1 118 ? 0.032 12.867 7.539 1 95.31 118 GLU B O 1
ATOM 2295 N N . THR B 1 119 ? 0.837 10.766 7.812 1 96.12 119 THR B N 1
ATOM 2296 C CA . THR B 1 119 ? -0.28 10.188 7.074 1 96.12 119 THR B CA 1
ATOM 2297 C C . THR B 1 119 ? -0.695 8.852 7.676 1 96.12 119 THR B C 1
ATOM 2299 O O . THR B 1 119 ? 0.15 8.086 8.148 1 96.12 119 THR B O 1
ATOM 2302 N N . VAL B 1 120 ? -1.956 8.664 7.719 1 97.88 120 VAL B N 1
ATOM 2303 C CA . VAL B 1 120 ? -2.553 7.391 8.102 1 97.88 120 VAL B CA 1
ATOM 2304 C C . VAL B 1 120 ? -3.197 6.738 6.883 1 97.88 120 VAL B C 1
ATOM 2306 O O . VAL B 1 120 ? -4.105 7.305 6.273 1 97.88 120 VAL B O 1
ATOM 2309 N N . LEU B 1 121 ? -2.732 5.566 6.562 1 97.25 121 LEU B N 1
ATOM 2310 C CA . LEU B 1 121 ? -3.207 4.836 5.395 1 97.25 121 LEU B CA 1
ATOM 2311 C C . LEU B 1 121 ? -3.994 3.596 5.809 1 97.25 121 LEU B C 1
ATOM 2313 O O . LEU B 1 121 ? -3.512 2.785 6.602 1 97.25 121 LEU B O 1
ATOM 2317 N N . PHE B 1 122 ? -5.184 3.514 5.344 1 98.31 122 PHE B N 1
ATOM 2318 C CA . PHE B 1 122 ? -5.957 2.283 5.449 1 98.31 122 PHE B CA 1
ATOM 2319 C C . PHE B 1 122 ? -5.918 1.507 4.137 1 98.31 122 PHE B C 1
ATOM 2321 O O . PHE B 1 122 ? -6.539 1.911 3.152 1 98.31 122 PHE B O 1
ATOM 2328 N N . LEU B 1 123 ? -5.195 0.441 4.098 1 97.75 123 LEU B N 1
ATOM 2329 C CA . LEU B 1 123 ? -5.121 -0.416 2.918 1 97.75 123 LEU B CA 1
ATOM 2330 C C . LEU B 1 123 ? -6.223 -1.469 2.943 1 97.75 123 LEU B C 1
ATOM 2332 O O . LEU B 1 123 ? -6.246 -2.33 3.824 1 97.75 123 LEU B O 1
ATOM 2336 N N . LEU B 1 124 ? -7.09 -1.354 1.993 1 98.06 124 LEU B N 1
ATOM 2337 C CA . LEU B 1 124 ? -8.188 -2.311 1.903 1 98.06 124 LEU B CA 1
ATOM 2338 C C . LEU B 1 124 ? -7.789 -3.516 1.055 1 98.06 124 LEU B C 1
ATOM 2340 O O . LEU B 1 124 ? -7.121 -3.365 0.031 1 98.06 124 LEU B O 1
ATOM 2344 N N . PRO B 1 125 ? -8.219 -4.688 1.396 1 97 125 PRO B N 1
ATOM 2345 C CA . PRO B 1 125 ? -7.84 -5.898 0.662 1 97 125 PRO B CA 1
ATOM 2346 C C . PRO B 1 125 ? -8.688 -6.117 -0.59 1 97 125 PRO B C 1
ATOM 2348 O O . PRO B 1 125 ? -9.336 -7.156 -0.725 1 97 125 PRO B O 1
ATOM 2351 N N . LEU B 1 126 ? -8.633 -5.125 -1.427 1 95.31 126 LEU B N 1
ATOM 2352 C CA . LEU B 1 126 ? -9.344 -5.156 -2.699 1 95.31 126 LEU B CA 1
ATOM 2353 C C . LEU B 1 126 ? -8.531 -4.469 -3.793 1 95.31 126 LEU B C 1
ATOM 2355 O O . LEU B 1 126 ? -7.652 -3.656 -3.502 1 95.31 126 LEU B O 1
ATOM 2359 N N . SER B 1 127 ? -8.812 -4.895 -4.98 1 93.25 127 SER B N 1
ATOM 2360 C CA . SER B 1 127 ? -8.289 -4.215 -6.16 1 93.25 127 SER B CA 1
ATOM 2361 C C . SER B 1 127 ? -9.406 -3.842 -7.129 1 93.25 127 SER B C 1
ATOM 2363 O O . SER B 1 127 ? -10.375 -4.59 -7.281 1 93.25 127 SER B O 1
ATOM 2365 N N . TYR B 1 128 ? -9.305 -2.695 -7.742 1 90.94 128 TYR B N 1
ATOM 2366 C CA . TYR B 1 128 ? -10.352 -2.195 -8.633 1 90.94 128 TYR B CA 1
ATOM 2367 C C . TYR B 1 128 ? -9.891 -2.234 -10.086 1 90.94 128 TYR B C 1
ATOM 2369 O O . TYR B 1 128 ? -10.703 -2.406 -10.992 1 90.94 128 TYR B O 1
ATOM 2377 N N . GLY B 1 129 ? -8.672 -2.004 -10.367 1 87.31 129 GLY B N 1
ATOM 2378 C CA . GLY B 1 129 ? -8.164 -1.904 -11.727 1 87.31 129 GLY B CA 1
ATOM 2379 C C . GLY B 1 129 ? -8.398 -0.542 -12.352 1 87.31 129 GLY B C 1
ATOM 2380 O O . GLY B 1 129 ? -8.023 -0.308 -13.5 1 87.31 129 GLY B O 1
ATOM 2381 N N . GLY B 1 130 ? -9.117 0.32 -11.648 1 87.06 130 GLY B N 1
ATOM 2382 C CA . GLY B 1 130 ? -9.414 1.662 -12.125 1 87.06 130 GLY B CA 1
ATOM 2383 C C . GLY B 1 130 ? -10.125 2.518 -11.086 1 87.06 130 GLY B C 1
ATOM 2384 O O . GLY B 1 130 ? -10.383 2.061 -9.977 1 87.06 130 GLY B O 1
ATOM 2385 N N . GLY B 1 131 ? -10.344 3.854 -11.492 1 90.88 131 GLY B N 1
ATOM 2386 C CA . GLY B 1 131 ? -11 4.789 -10.594 1 90.88 131 GLY B CA 1
ATOM 2387 C C . GLY B 1 131 ? -10.172 6.027 -10.312 1 90.88 131 GLY B C 1
ATOM 2388 O O . GLY B 1 131 ? -9.406 6.477 -11.172 1 90.88 131 GLY B O 1
ATOM 2389 N N . ILE B 1 132 ? -10.438 6.566 -9.094 1 91.88 132 ILE B N 1
ATOM 2390 C CA . ILE B 1 132 ? -9.68 7.742 -8.688 1 91.88 132 ILE B CA 1
ATOM 2391 C C . ILE B 1 132 ? -8.359 7.305 -8.047 1 91.88 132 ILE B C 1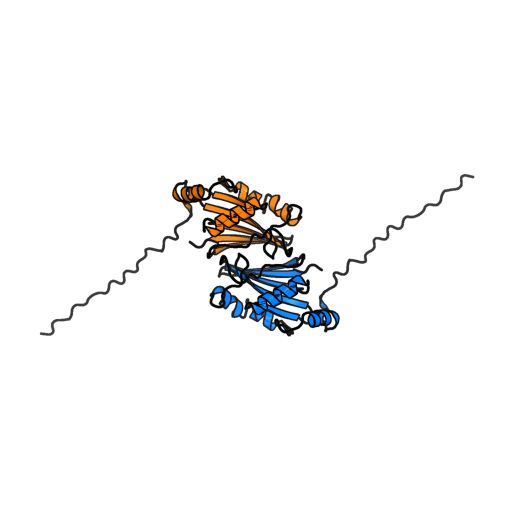
ATOM 2393 O O . ILE B 1 132 ? -8.359 6.734 -6.953 1 91.88 132 ILE B O 1
ATOM 2397 N N . PRO B 1 133 ? -7.312 7.566 -8.656 1 90 133 PRO B N 1
ATOM 2398 C CA . PRO B 1 133 ? -6.023 7.168 -8.078 1 90 133 PRO B CA 1
ATOM 2399 C C . PRO B 1 133 ? -5.594 8.062 -6.922 1 90 133 PRO B C 1
ATOM 2401 O O . PRO B 1 133 ? -5.812 9.273 -6.957 1 90 133 PRO B O 1
ATOM 2404 N N . LEU B 1 134 ? -5.16 7.465 -5.863 1 85.12 134 LEU B N 1
ATOM 2405 C CA . LEU B 1 134 ? -4.66 8.227 -4.727 1 85.12 134 LEU B CA 1
ATOM 2406 C C . LEU B 1 134 ? -3.135 8.266 -4.73 1 85.12 134 LEU B C 1
ATOM 2408 O O . LEU B 1 134 ? -2.527 9.047 -3.99 1 85.12 134 LEU B O 1
ATOM 2412 N N . THR B 1 135 ? -2.645 7.246 -5.5 1 70.56 135 THR B N 1
ATOM 2413 C CA . THR B 1 135 ? -1.188 7.203 -5.57 1 70.56 135 THR B CA 1
ATOM 2414 C C . THR B 1 135 ? -0.692 7.871 -6.852 1 70.56 135 THR B C 1
ATOM 2416 O O . THR B 1 135 ? -1.357 7.812 -7.887 1 70.56 135 THR B O 1
ATOM 2419 N N . GLY B 1 136 ? 0.006 8.969 -6.695 1 61.56 136 GLY B N 1
ATOM 2420 C CA . GLY B 1 136 ? 0.496 9.758 -7.812 1 61.56 136 GLY B CA 1
ATOM 2421 C C . GLY B 1 136 ? 1.798 10.477 -7.512 1 61.56 136 GLY B C 1
ATOM 2422 O O . GLY B 1 136 ? 2.697 9.906 -6.891 1 61.56 136 GLY B O 1
ATOM 2423 N N . GLU B 1 137 ? 1.66 11.727 -7.93 1 61.94 137 GLU B N 1
ATOM 2424 C CA . GLU B 1 137 ? 2.846 12.57 -8.07 1 61.94 137 GLU B CA 1
ATOM 2425 C C . GLU B 1 137 ? 3.275 13.141 -6.723 1 61.94 137 GLU B C 1
ATOM 2427 O O . GLU B 1 137 ? 3.072 14.328 -6.449 1 61.94 137 GLU B O 1
ATOM 2432 N N . PHE B 1 138 ? 3.6 12.141 -5.84 1 68.69 138 PHE B N 1
ATOM 2433 C CA . PHE B 1 138 ? 4.238 12.602 -4.613 1 68.69 138 PHE B CA 1
ATOM 2434 C C . PHE B 1 138 ? 5.609 13.203 -4.91 1 68.69 138 PHE B C 1
ATOM 2436 O O . PHE B 1 138 ? 6.188 12.953 -5.969 1 68.69 138 PHE B O 1
ATOM 2443 N N . ARG B 1 139 ? 5.98 14.141 -4.074 1 72.94 139 ARG B N 1
ATOM 2444 C CA . ARG B 1 139 ? 7.402 14.453 -4.086 1 72.94 139 ARG B CA 1
ATOM 2445 C C . ARG B 1 139 ? 8.211 13.375 -3.367 1 72.94 139 ARG B C 1
ATOM 2447 O O . ARG B 1 139 ? 7.672 12.648 -2.527 1 72.94 139 ARG B O 1
ATOM 2454 N N . SER B 1 140 ? 9.406 13.273 -3.762 1 81.75 140 SER B N 1
ATOM 2455 C CA . SER B 1 140 ? 10.305 12.32 -3.123 1 81.75 140 SER B CA 1
ATOM 2456 C C . SER B 1 140 ? 10.43 12.594 -1.628 1 81.75 140 SER B C 1
ATOM 2458 O O . SER B 1 140 ? 10.672 13.727 -1.216 1 81.75 140 SER B O 1
ATOM 2460 N N . ALA B 1 141 ? 10.078 11.648 -0.838 1 90.56 141 ALA B N 1
ATOM 2461 C CA . ALA B 1 141 ? 10.188 11.766 0.613 1 90.56 141 ALA B CA 1
ATOM 2462 C C . ALA B 1 141 ? 10.461 10.414 1.259 1 90.56 141 ALA B C 1
ATOM 2464 O O . ALA B 1 141 ? 10.227 9.367 0.647 1 90.56 141 ALA B O 1
ATOM 2465 N N . ARG B 1 142 ? 11.086 10.508 2.445 1 94.31 142 ARG B N 1
ATOM 2466 C CA . ARG B 1 142 ? 11.242 9.336 3.305 1 94.31 142 ARG B CA 1
ATOM 2467 C C . ARG B 1 142 ? 10.305 9.414 4.508 1 94.31 142 ARG B C 1
ATOM 2469 O O . ARG B 1 142 ? 10.039 10.5 5.023 1 94.31 142 ARG B O 1
ATOM 2476 N N . TRP B 1 143 ? 9.898 8.289 4.895 1 96 143 TRP B N 1
ATOM 2477 C CA . TRP B 1 143 ? 8.914 8.211 5.965 1 96 143 TRP B CA 1
ATOM 2478 C C . TRP B 1 143 ? 9.367 7.238 7.051 1 96 143 TRP B C 1
ATOM 2480 O O . TRP B 1 143 ? 10.148 6.32 6.789 1 96 143 TRP B O 1
ATOM 2490 N N . LYS B 1 144 ? 8.953 7.578 8.203 1 96.88 144 LYS B N 1
ATOM 2491 C CA . LYS B 1 144 ? 9.102 6.664 9.328 1 96.88 144 LYS B CA 1
ATOM 2492 C C . LYS B 1 144 ? 7.777 5.984 9.672 1 96.88 144 LYS B C 1
ATOM 2494 O O . LYS B 1 144 ? 6.758 6.652 9.844 1 96.88 144 LYS B O 1
ATOM 2499 N N . LEU B 1 145 ? 7.773 4.68 9.719 1 97.44 145 LEU B N 1
ATOM 2500 C CA . LEU B 1 145 ? 6.586 3.938 10.133 1 97.44 145 LEU B CA 1
ATOM 2501 C C . LEU B 1 145 ? 6.363 4.062 11.641 1 97.44 145 LEU B C 1
ATOM 2503 O O . LEU B 1 145 ? 7.203 3.627 12.43 1 97.44 145 LEU B O 1
ATOM 2507 N N . LEU B 1 146 ? 5.258 4.633 11.984 1 96.69 146 LEU B N 1
ATOM 2508 C CA . LEU B 1 146 ? 4.953 4.852 13.391 1 96.69 146 LEU B CA 1
ATOM 2509 C C . LEU B 1 146 ? 4.137 3.693 13.961 1 96.69 146 LEU B C 1
ATOM 2511 O O . LEU B 1 146 ? 4.184 3.426 15.164 1 96.69 146 LEU B O 1
ATOM 2515 N N . GLY B 1 147 ? 3.383 3.074 13.086 1 96.31 147 GLY B N 1
ATOM 2516 C CA . GLY B 1 147 ? 2.525 1.991 13.539 1 96.31 147 GLY B CA 1
ATOM 2517 C C . GLY B 1 147 ? 1.854 1.245 12.406 1 96.31 147 GLY B C 1
ATOM 2518 O O . GLY B 1 147 ? 1.729 1.771 11.297 1 96.31 147 GLY B O 1
ATOM 2519 N N . CYS B 1 148 ? 1.537 0.015 12.734 1 97.31 148 CYS B N 1
ATOM 2520 C CA . CYS B 1 148 ? 0.835 -0.886 11.828 1 97.31 148 CYS B CA 1
ATOM 2521 C C . CYS B 1 148 ? -0.167 -1.75 12.586 1 97.31 148 CYS B C 1
ATOM 2523 O O . CYS B 1 148 ? 0.157 -2.311 13.633 1 97.31 148 CYS B O 1
ATOM 2525 N N . LYS B 1 149 ? -1.332 -1.784 12.055 1 97.81 149 LYS B N 1
ATOM 2526 C CA . LYS B 1 149 ? -2.373 -2.598 12.672 1 97.81 149 LYS B CA 1
ATOM 2527 C C . LYS B 1 149 ? -3.256 -3.26 11.617 1 97.81 149 LYS B C 1
ATOM 2529 O O . LYS B 1 149 ? -3.676 -2.613 10.656 1 97.81 149 LYS B O 1
ATOM 2534 N N . THR B 1 150 ? -3.521 -4.566 11.805 1 98.31 150 THR B N 1
ATOM 2535 C CA . THR B 1 150 ? -4.457 -5.281 10.953 1 98.31 150 THR B CA 1
ATOM 2536 C C . THR B 1 150 ? -5.773 -5.535 11.68 1 98.31 150 THR B C 1
ATOM 2538 O O . THR B 1 150 ? -5.809 -5.574 12.914 1 98.31 150 THR B O 1
ATOM 2541 N N . PHE B 1 151 ? -6.75 -5.621 10.938 1 98.25 151 PHE B N 1
ATOM 2542 C CA . PHE B 1 151 ? -8.07 -5.867 11.5 1 98.25 151 PHE B CA 1
ATOM 2543 C C . PHE B 1 151 ? -8.664 -7.156 10.945 1 98.25 151 PHE B C 1
ATOM 2545 O O . PHE B 1 151 ? -8.18 -7.691 9.945 1 98.25 151 PHE B O 1
ATOM 2552 N N . SER B 1 152 ? -9.719 -7.641 11.555 1 96.75 152 SER B N 1
ATOM 2553 C CA . SER B 1 152 ? -10.312 -8.922 11.195 1 96.75 152 SER B CA 1
ATOM 2554 C C . SER B 1 152 ? -10.93 -8.867 9.797 1 96.75 152 SER B C 1
ATOM 2556 O O . SER B 1 152 ? -11.062 -9.891 9.133 1 96.75 152 SER B O 1
ATOM 2558 N N . ASN B 1 153 ? -11.32 -7.73 9.352 1 97 153 ASN B N 1
ATOM 2559 C CA . ASN B 1 153 ? -11.938 -7.586 8.039 1 97 153 ASN B CA 1
ATOM 2560 C C . ASN B 1 153 ? -10.891 -7.492 6.93 1 97 153 ASN B C 1
ATOM 2562 O O . ASN B 1 153 ? -11.227 -7.246 5.77 1 97 153 ASN B O 1
ATOM 2566 N N . GLY B 1 154 ? -9.617 -7.566 7.281 1 97.38 154 GLY B N 1
ATOM 2567 C CA . GLY B 1 154 ? -8.555 -7.633 6.297 1 97.38 154 GLY B CA 1
ATOM 2568 C C . GLY B 1 154 ? -7.898 -6.289 6.035 1 97.38 154 GLY B C 1
ATOM 2569 O O . GLY B 1 154 ? -6.93 -6.203 5.277 1 97.38 154 GLY B O 1
ATOM 2570 N N . ILE B 1 155 ? -8.375 -5.227 6.648 1 98.56 155 ILE B N 1
ATOM 2571 C CA . ILE B 1 155 ? -7.789 -3.9 6.484 1 98.56 155 ILE B CA 1
ATOM 2572 C C . ILE B 1 155 ? -6.453 -3.834 7.227 1 98.56 155 ILE B C 1
ATOM 2574 O O . ILE B 1 155 ? -6.328 -4.355 8.336 1 98.56 155 ILE B O 1
ATOM 2578 N N . CYS B 1 156 ? -5.523 -3.27 6.625 1 98.56 156 CYS B N 1
ATOM 2579 C CA . CYS B 1 156 ? -4.262 -2.926 7.266 1 98.56 156 CYS B CA 1
ATOM 2580 C C . CYS B 1 156 ? -4.105 -1.414 7.395 1 98.56 156 CYS B C 1
ATOM 2582 O O . CYS B 1 156 ? -4.172 -0.694 6.395 1 98.56 156 CYS B O 1
ATOM 2584 N N . ARG B 1 157 ? -3.943 -0.913 8.562 1 98.69 157 ARG B N 1
ATOM 2585 C CA . ARG B 1 157 ? -3.721 0.51 8.797 1 98.69 157 ARG B CA 1
ATOM 2586 C C . ARG B 1 157 ? -2.246 0.799 9.055 1 98.69 157 ARG B C 1
ATOM 2588 O O . ARG B 1 157 ? -1.617 0.152 9.891 1 98.69 157 ARG B O 1
ATOM 2595 N N . LEU B 1 158 ? -1.725 1.777 8.359 1 97.88 158 LEU B N 1
ATOM 2596 C CA . LEU B 1 158 ? -0.334 2.197 8.5 1 97.88 158 LEU B CA 1
ATOM 2597 C C . LEU B 1 158 ? -0.247 3.678 8.852 1 97.88 158 LEU B C 1
ATOM 2599 O O . LEU B 1 158 ? -0.96 4.504 8.281 1 97.88 158 LEU B O 1
ATOM 2603 N N . MET B 1 159 ? 0.574 3.99 9.781 1 98 159 MET B N 1
ATOM 2604 C CA . MET B 1 159 ? 0.833 5.375 10.172 1 98 159 MET B CA 1
ATOM 2605 C C . MET B 1 159 ? 2.275 5.766 9.867 1 98 159 MET B C 1
ATOM 2607 O O . MET B 1 159 ? 3.209 5.074 10.273 1 98 159 MET B O 1
ATOM 2611 N N . TYR B 1 160 ? 2.389 6.867 9.141 1 97.19 160 TYR B N 1
ATOM 2612 C CA . TYR B 1 160 ? 3.717 7.32 8.742 1 97.19 160 TYR B CA 1
ATOM 2613 C C . TYR B 1 160 ? 3.951 8.766 9.164 1 97.19 160 TYR B C 1
ATOM 2615 O O . TYR B 1 160 ? 3.029 9.586 9.141 1 97.19 160 TYR B O 1
ATOM 2623 N N . LYS B 1 161 ? 5.191 9.008 9.516 1 96.69 161 LYS B N 1
ATOM 2624 C CA . LYS B 1 161 ? 5.684 10.367 9.734 1 96.69 161 LYS B CA 1
ATOM 2625 C C . LYS B 1 161 ? 6.809 10.703 8.766 1 96.69 161 LYS B C 1
ATOM 2627 O O . LYS B 1 161 ? 7.707 9.891 8.539 1 96.69 161 LYS B O 1
ATOM 2632 N N . ARG B 1 162 ? 6.676 11.859 8.172 1 93.56 162 ARG B N 1
ATOM 2633 C CA . ARG B 1 162 ? 7.734 12.266 7.246 1 93.56 162 ARG B CA 1
ATOM 2634 C C . ARG B 1 162 ? 9.055 12.461 7.98 1 93.56 162 ARG B C 1
ATOM 2636 O O . ARG B 1 162 ? 9.086 13.047 9.062 1 93.56 162 ARG B O 1
ATOM 2643 N N . ASN B 1 163 ? 10.047 11.797 7.324 1 85.62 163 ASN B N 1
ATOM 2644 C CA . ASN B 1 163 ? 11.367 11.969 7.918 1 85.62 163 ASN B CA 1
ATOM 2645 C C . ASN B 1 163 ? 11.922 13.367 7.668 1 85.62 163 ASN B C 1
ATOM 2647 O O . ASN B 1 163 ? 11.836 13.883 6.555 1 85.62 163 ASN B O 1
ATOM 2651 N N . GLY B 1 164 ? 12.047 14.203 8.609 1 65.44 164 GLY B N 1
ATOM 2652 C CA . GLY B 1 164 ? 12.586 15.547 8.539 1 65.44 164 GLY B CA 1
ATOM 2653 C C . GLY B 1 164 ? 13.93 15.625 7.84 1 65.44 164 GLY B C 1
ATOM 2654 O O . GLY B 1 164 ? 14.602 14.609 7.668 1 65.44 164 GLY B O 1
#

InterPro domains:
  IPR024072 Dihydrofolate reductase-like domain superfamily [G3DSA:3.40.430.10] (62-162)
  IPR024072 Dihydrofolate reductase-like domain superfamily [SSF53597] (26-162)